Protein AF-V5QZ22-F1 (afdb_monomer_lite)

Structure (mmCIF, N/CA/C/O backbone):
data_AF-V5QZ22-F1
#
_entry.id   AF-V5QZ22-F1
#
loop_
_atom_site.group_PDB
_atom_site.id
_atom_site.type_symbol
_atom_site.label_atom_id
_atom_site.label_alt_id
_atom_site.label_comp_id
_atom_site.label_asym_id
_atom_site.label_entity_id
_atom_site.label_seq_id
_atom_site.pdbx_PDB_ins_code
_atom_site.Cartn_x
_atom_site.Cartn_y
_atom_site.Cartn_z
_atom_site.occupancy
_atom_site.B_iso_or_equiv
_atom_site.auth_seq_id
_atom_site.auth_comp_id
_atom_site.auth_asym_id
_atom_site.auth_atom_id
_atom_site.pdbx_PDB_model_num
ATOM 1 N N . VAL A 1 1 ? 3.285 32.873 17.840 1.00 35.78 1 VAL A N 1
ATOM 2 C CA . VAL A 1 1 ? 3.456 34.269 17.390 1.00 35.78 1 VAL A CA 1
ATOM 3 C C . VAL A 1 1 ? 4.941 34.546 17.438 1.00 35.78 1 VAL A C 1
ATOM 5 O O . VAL A 1 1 ? 5.495 34.565 18.525 1.00 35.78 1 VAL A O 1
ATOM 8 N N . LEU A 1 2 ? 5.604 34.574 16.289 1.00 24.58 2 LEU A N 1
ATOM 9 C CA . LEU A 1 2 ? 7.001 34.986 16.192 1.00 24.58 2 LEU A CA 1
ATOM 10 C C . LEU A 1 2 ? 7.082 35.880 14.961 1.00 24.58 2 LEU A C 1
ATOM 12 O O . LEU A 1 2 ? 6.814 35.440 13.844 1.00 24.58 2 LEU A O 1
ATOM 16 N N . GLU A 1 3 ? 7.282 37.158 15.252 1.00 26.47 3 GLU A N 1
ATOM 17 C CA . GLU A 1 3 ? 7.208 38.298 14.352 1.00 26.47 3 GLU A CA 1
ATOM 18 C C . GLU A 1 3 ? 8.482 38.435 13.511 1.00 26.47 3 GLU A C 1
ATOM 20 O O . GLU A 1 3 ? 9.593 38.168 13.966 1.00 26.47 3 GLU A O 1
ATOM 25 N N . PHE A 1 4 ? 8.281 38.878 12.272 1.00 28.00 4 PHE A N 1
ATOM 26 C CA . PHE A 1 4 ? 9.296 39.365 11.346 1.00 28.00 4 PHE A CA 1
ATOM 27 C C . PHE A 1 4 ? 9.539 40.860 11.577 1.00 28.00 4 PHE A C 1
ATOM 29 O O . PHE A 1 4 ? 8.585 41.621 11.463 1.00 28.00 4 PHE A O 1
ATOM 36 N N . VAL A 1 5 ? 10.798 41.277 11.754 1.00 28.03 5 VAL A N 1
ATOM 37 C CA . VAL A 1 5 ? 11.363 42.599 11.385 1.00 28.03 5 VAL A CA 1
ATOM 38 C C . VAL A 1 5 ? 12.880 42.340 11.230 1.00 28.03 5 VAL A C 1
ATOM 40 O O . VAL A 1 5 ? 13.450 41.668 12.080 1.00 28.03 5 VAL A O 1
ATOM 43 N N . THR A 1 6 ? 13.588 42.670 10.149 1.00 28.62 6 THR A N 1
ATOM 44 C CA . THR A 1 6 ? 13.888 44.008 9.615 1.00 28.62 6 THR A CA 1
ATOM 45 C C . THR A 1 6 ? 14.284 43.935 8.133 1.00 28.62 6 THR A C 1
ATOM 47 O O . THR A 1 6 ? 14.907 42.977 7.679 1.00 28.62 6 THR A O 1
ATOM 50 N N . GLY A 1 7 ? 13.923 44.972 7.376 1.00 27.31 7 GLY A N 1
ATOM 51 C CA . GLY A 1 7 ? 14.400 45.200 6.012 1.00 27.31 7 GLY A CA 1
ATOM 52 C C . GLY A 1 7 ? 15.643 46.091 5.951 1.00 27.31 7 GLY A C 1
ATOM 53 O O . GLY A 1 7 ? 15.955 46.779 6.917 1.00 27.31 7 GLY A O 1
ATOM 54 N N . HIS A 1 8 ? 16.293 46.119 4.784 1.00 27.48 8 HIS A N 1
ATOM 55 C CA . HIS A 1 8 ? 16.763 47.347 4.131 1.00 27.48 8 HIS A CA 1
ATOM 56 C C . HIS A 1 8 ? 17.211 47.079 2.688 1.00 27.48 8 HIS A C 1
ATOM 58 O O . HIS A 1 8 ? 17.835 46.064 2.383 1.00 27.48 8 HIS A O 1
ATOM 64 N N . GLU A 1 9 ? 16.845 48.014 1.812 1.00 31.62 9 GLU A N 1
ATOM 65 C CA . GLU A 1 9 ? 17.226 48.100 0.405 1.00 31.62 9 GLU A CA 1
ATOM 66 C C . GLU A 1 9 ? 18.688 48.540 0.240 1.00 31.62 9 GLU A C 1
ATOM 68 O O . GLU A 1 9 ? 19.205 49.347 1.010 1.00 31.62 9 GLU A O 1
ATOM 73 N N . GLY A 1 10 ? 19.328 48.068 -0.832 1.00 26.55 10 GLY A N 1
ATOM 74 C CA . GLY A 1 10 ? 20.619 48.559 -1.305 1.00 26.55 10 GLY A CA 1
ATOM 75 C C . GLY A 1 10 ? 20.916 48.046 -2.715 1.00 26.55 10 GLY A C 1
ATOM 76 O O . GLY A 1 10 ? 21.263 46.884 -2.905 1.00 26.55 10 GLY A O 1
ATOM 77 N N . ASN A 1 11 ? 20.753 48.913 -3.716 1.00 27.88 11 ASN A N 1
ATOM 78 C CA . ASN A 1 11 ? 21.096 48.673 -5.123 1.00 27.88 11 ASN A CA 1
ATOM 79 C C . ASN A 1 11 ? 22.611 48.453 -5.321 1.00 27.88 11 ASN A C 1
ATOM 81 O O . ASN A 1 11 ? 23.392 49.244 -4.802 1.00 27.88 11 ASN A O 1
ATOM 85 N N . SER A 1 12 ? 23.022 47.499 -6.176 1.00 25.98 12 SER A N 1
ATOM 86 C CA . SER A 1 12 ? 23.732 47.767 -7.453 1.00 25.98 12 SER A CA 1
ATOM 87 C C . SER A 1 12 ? 24.388 46.514 -8.087 1.00 25.98 12 SER A C 1
ATOM 89 O O . SER A 1 12 ? 25.127 45.782 -7.442 1.00 25.98 12 SER A O 1
ATOM 91 N N . ARG A 1 13 ? 24.182 46.393 -9.411 1.00 26.08 13 ARG A N 1
ATOM 92 C CA . ARG A 1 13 ? 25.007 45.752 -10.469 1.00 26.08 13 ARG A CA 1
ATOM 93 C C . ARG A 1 13 ? 25.135 44.217 -10.582 1.00 26.08 13 ARG A C 1
ATOM 95 O O . ARG A 1 13 ? 25.943 43.561 -9.942 1.00 26.08 13 ARG A O 1
ATOM 102 N N . LYS A 1 14 ? 24.402 43.728 -11.596 1.00 33.25 14 LYS A N 1
ATOM 103 C CA . LYS A 1 14 ? 24.706 42.672 -12.587 1.00 33.25 14 LYS A CA 1
ATOM 104 C C . LYS A 1 14 ? 26.060 41.956 -12.442 1.00 33.25 14 LYS A C 1
ATOM 106 O O . LYS A 1 14 ? 27.095 42.550 -12.719 1.00 33.25 14 LYS A O 1
ATOM 111 N N . ASN A 1 15 ? 25.994 40.635 -12.272 1.00 26.03 15 ASN A N 1
ATOM 112 C CA . ASN A 1 15 ? 26.742 39.702 -13.111 1.00 26.03 15 ASN A CA 1
ATOM 113 C C . ASN A 1 15 ? 25.895 38.455 -13.397 1.00 26.03 15 ASN A C 1
ATOM 115 O O . ASN A 1 15 ? 25.259 37.883 -12.517 1.00 26.03 15 ASN A O 1
ATOM 119 N N . SER A 1 16 ? 25.849 38.116 -14.682 1.00 36.59 16 SER A N 1
ATOM 120 C CA . SER A 1 16 ? 25.110 37.013 -15.283 1.00 36.59 16 SER A CA 1
ATOM 121 C C . SER A 1 16 ? 25.742 35.673 -14.909 1.00 36.59 16 SER A C 1
ATOM 123 O O . SER A 1 16 ? 26.838 35.369 -15.373 1.00 36.59 16 SER A O 1
ATOM 125 N N . SER A 1 17 ? 24.989 34.850 -14.184 1.00 29.56 17 SER A N 1
ATOM 126 C CA . SER A 1 17 ? 25.203 33.407 -14.075 1.00 29.56 17 SER A CA 1
ATOM 127 C C . SER A 1 17 ? 23.843 32.733 -14.234 1.00 29.56 17 SER A C 1
ATOM 129 O O . SER A 1 17 ? 23.128 32.518 -13.258 1.00 29.56 17 SER A O 1
ATOM 131 N N . ASN A 1 18 ? 23.450 32.443 -15.477 1.00 35.16 18 ASN A N 1
ATOM 132 C CA . ASN A 1 18 ? 22.315 31.567 -15.771 1.00 35.16 18 ASN A CA 1
ATOM 133 C C . ASN A 1 18 ? 22.672 30.134 -15.345 1.00 35.16 18 ASN A C 1
ATOM 135 O O . ASN A 1 18 ? 23.095 29.313 -16.151 1.00 35.16 18 ASN A O 1
ATOM 139 N N . GLY A 1 19 ? 22.520 29.857 -14.054 1.00 28.77 19 GLY A N 1
ATOM 140 C CA . GLY A 1 19 ? 22.475 28.524 -13.471 1.00 28.77 19 GLY A CA 1
ATOM 141 C C . GLY A 1 19 ? 21.127 28.364 -12.786 1.00 28.77 19 GLY A C 1
ATOM 142 O O . GLY A 1 19 ? 21.031 28.494 -11.569 1.00 28.77 19 GLY A O 1
ATOM 143 N N . GLY A 1 20 ? 20.070 28.169 -13.579 1.00 25.97 20 GLY A N 1
ATOM 144 C CA . GLY A 1 20 ? 18.742 27.870 -13.052 1.00 25.97 20 GLY A CA 1
ATOM 145 C C . GLY A 1 20 ? 18.795 26.567 -12.259 1.00 25.97 20 GLY A C 1
ATOM 146 O O . GLY A 1 20 ? 19.174 25.524 -12.787 1.00 25.97 20 GLY A O 1
ATOM 147 N N . ASN A 1 21 ? 18.456 26.638 -10.977 1.00 32.56 21 ASN A N 1
ATOM 148 C CA . ASN A 1 21 ? 18.389 25.480 -10.102 1.00 32.56 21 ASN A CA 1
ATOM 149 C C . ASN A 1 21 ? 17.297 24.515 -10.620 1.00 32.56 21 ASN A C 1
ATOM 151 O O . ASN A 1 21 ? 16.163 24.961 -10.798 1.00 32.56 21 ASN A O 1
ATOM 155 N N . PRO A 1 22 ? 17.551 23.205 -10.813 1.00 39.25 22 PRO A N 1
ATOM 156 C CA . PRO A 1 22 ? 16.548 22.260 -11.331 1.00 39.25 22 PRO A CA 1
ATOM 157 C C . PRO A 1 22 ? 15.343 22.035 -10.398 1.00 39.25 22 PRO A C 1
ATOM 159 O O . PRO A 1 22 ? 14.448 21.254 -10.716 1.00 39.25 22 PRO A O 1
ATOM 162 N N . TYR A 1 23 ? 15.343 22.678 -9.226 1.00 45.78 23 TYR A N 1
ATOM 163 C CA . TYR A 1 23 ? 14.316 22.583 -8.190 1.00 45.78 23 TYR A CA 1
ATOM 164 C C . TYR A 1 23 ? 13.267 23.694 -8.252 1.00 45.78 23 TYR A C 1
ATOM 166 O O . TYR A 1 23 ? 12.497 23.824 -7.301 1.00 45.78 23 TYR A O 1
ATOM 174 N N . ASP A 1 24 ? 13.223 24.491 -9.322 1.00 36.28 24 ASP A N 1
ATOM 175 C CA . ASP A 1 24 ? 12.199 25.524 -9.460 1.00 36.28 24 ASP A CA 1
ATOM 176 C C . ASP A 1 24 ? 10.843 24.863 -9.764 1.00 36.28 24 ASP A C 1
ATOM 178 O O . ASP A 1 24 ? 10.480 24.543 -10.899 1.00 36.28 24 ASP A O 1
ATOM 182 N N . ILE A 1 25 ? 10.127 24.537 -8.688 1.00 45.28 25 ILE A N 1
ATOM 183 C CA . ILE A 1 25 ? 8.741 24.092 -8.721 1.00 45.28 25 ILE A CA 1
ATOM 184 C C . ILE A 1 25 ? 7.953 25.266 -9.291 1.00 45.28 25 ILE A C 1
ATOM 186 O O . ILE A 1 25 ? 7.880 26.305 -8.648 1.00 45.28 25 ILE A O 1
ATOM 190 N N . ASP A 1 26 ? 7.373 25.102 -10.482 1.00 37.72 26 ASP A N 1
ATOM 191 C CA . ASP A 1 26 ? 6.576 26.136 -11.150 1.00 37.72 26 ASP A CA 1
ATOM 192 C C . ASP A 1 26 ? 5.534 26.734 -10.183 1.00 37.72 26 ASP A C 1
ATOM 194 O O . ASP A 1 26 ? 4.484 26.145 -9.903 1.00 37.72 26 ASP A O 1
ATOM 198 N N . HIS A 1 27 ? 5.856 27.913 -9.643 1.00 39.72 27 HIS A N 1
ATOM 199 C CA . HIS A 1 27 ? 5.079 28.629 -8.632 1.00 39.72 27 HIS A CA 1
ATOM 200 C C . HIS A 1 27 ? 3.751 29.180 -9.182 1.00 39.72 27 HIS A C 1
ATOM 202 O O . HIS A 1 27 ? 2.986 29.806 -8.450 1.00 39.72 27 HIS A O 1
ATOM 208 N N . LYS A 1 28 ? 3.429 28.930 -10.461 1.00 36.69 28 LYS A N 1
ATOM 209 C CA . LYS A 1 28 ? 2.189 29.386 -11.107 1.00 36.69 28 LYS A CA 1
ATOM 210 C C . LYS A 1 28 ? 0.936 28.587 -10.738 1.00 36.69 28 LYS A C 1
ATOM 212 O O . LYS A 1 28 ? -0.152 28.943 -11.185 1.00 36.69 28 LYS A O 1
ATOM 217 N N . LYS A 1 29 ? 1.039 27.536 -9.920 1.00 44.38 29 LYS A N 1
ATOM 218 C CA . LYS A 1 29 ? -0.125 26.849 -9.332 1.00 44.38 29 LYS A CA 1
ATOM 219 C C . LYS A 1 29 ? -0.062 26.936 -7.814 1.00 44.38 29 LYS A C 1
ATOM 221 O O . LYS A 1 29 ? 0.963 26.621 -7.224 1.00 44.38 29 LYS A O 1
ATOM 226 N N . THR A 1 30 ? -1.164 27.321 -7.176 1.00 36.44 30 THR A N 1
ATOM 227 C CA . THR A 1 30 ? -1.313 27.288 -5.717 1.00 36.44 30 THR A CA 1
ATOM 228 C C . THR A 1 30 ? -1.233 25.833 -5.244 1.00 36.44 30 THR A C 1
ATOM 230 O O . THR A 1 30 ? -2.208 25.087 -5.305 1.00 36.44 30 THR A O 1
ATOM 233 N N . ILE A 1 31 ? -0.041 25.386 -4.849 1.00 51.00 31 ILE A N 1
ATOM 234 C CA . ILE A 1 31 ? 0.197 24.042 -4.314 1.00 51.00 31 ILE A CA 1
ATOM 235 C C . ILE A 1 31 ? -0.221 24.036 -2.838 1.00 51.00 31 ILE A C 1
ATOM 237 O O . ILE A 1 31 ? 0.104 24.960 -2.095 1.00 51.00 31 ILE A O 1
ATOM 241 N N . SER A 1 32 ? -0.944 23.003 -2.396 1.00 55.53 32 SER A N 1
ATOM 242 C CA . SER A 1 32 ? -1.356 22.892 -0.992 1.00 55.53 32 SER A CA 1
ATOM 243 C C . SER A 1 32 ? -0.149 22.702 -0.061 1.00 55.53 32 SER A C 1
ATOM 245 O O . SER A 1 32 ? 0.839 22.052 -0.415 1.00 55.53 32 SER A O 1
ATOM 247 N N . SER A 1 33 ? -0.242 23.220 1.167 1.00 58.69 33 SER A N 1
ATOM 248 C CA . SER A 1 33 ? 0.792 23.063 2.205 1.00 58.69 33 SER A CA 1
ATOM 249 C C . SER A 1 33 ? 1.135 21.594 2.490 1.00 58.69 33 SER A C 1
ATOM 251 O O . SER A 1 33 ? 2.288 21.271 2.772 1.00 58.69 33 SER A O 1
ATOM 253 N N . ALA A 1 34 ? 0.162 20.689 2.342 1.00 56.38 34 ALA A N 1
ATOM 254 C CA . ALA A 1 34 ? 0.367 19.247 2.439 1.00 56.38 34 ALA A CA 1
ATOM 255 C C . ALA A 1 34 ? 1.361 18.737 1.380 1.00 56.38 34 ALA A C 1
ATOM 257 O O . ALA A 1 34 ? 2.340 18.081 1.727 1.00 56.38 34 ALA A O 1
ATOM 258 N N . ILE A 1 35 ? 1.184 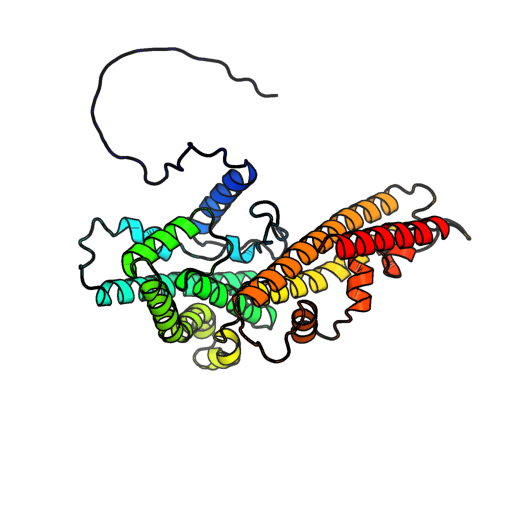19.100 0.105 1.00 58.38 35 ILE A N 1
ATOM 259 C CA . ILE A 1 35 ? 2.072 18.662 -0.985 1.00 58.38 35 ILE A CA 1
ATOM 260 C C . ILE A 1 35 ? 3.505 19.184 -0.778 1.00 58.38 35 ILE A C 1
ATOM 262 O O . ILE A 1 35 ? 4.461 18.447 -1.019 1.00 58.38 35 ILE A O 1
ATOM 266 N N . ILE A 1 36 ? 3.664 20.420 -0.288 1.00 57.31 36 ILE A N 1
ATOM 267 C CA . ILE A 1 36 ? 4.980 21.021 0.005 1.00 57.31 36 ILE A CA 1
ATOM 268 C C . ILE A 1 36 ? 5.682 20.267 1.145 1.00 57.31 36 ILE A C 1
ATOM 270 O O . ILE A 1 36 ? 6.838 19.862 1.001 1.00 57.31 36 ILE A O 1
ATOM 274 N N . ASN A 1 37 ? 4.972 19.996 2.244 1.00 61.25 37 ASN A N 1
ATOM 275 C CA . ASN A 1 37 ? 5.505 19.212 3.361 1.00 61.25 37 ASN A CA 1
ATOM 276 C C . ASN A 1 37 ? 5.867 17.780 2.934 1.00 61.25 37 ASN A C 1
ATOM 278 O O . ASN A 1 37 ? 6.884 17.241 3.369 1.00 61.25 37 ASN A O 1
ATOM 282 N N . HIS A 1 38 ? 5.084 17.165 2.046 1.00 63.47 38 HIS A N 1
ATOM 283 C CA . HIS A 1 38 ? 5.352 15.816 1.547 1.00 63.47 38 HIS A CA 1
ATOM 284 C C . HIS A 1 38 ? 6.552 15.746 0.602 1.00 63.47 38 HIS A C 1
ATOM 286 O O . HIS A 1 38 ? 7.379 14.845 0.751 1.00 63.47 38 HIS A O 1
ATOM 292 N N . ALA A 1 39 ? 6.712 16.709 -0.309 1.00 60.62 39 ALA A N 1
ATOM 293 C CA . ALA A 1 39 ? 7.919 16.813 -1.129 1.00 60.62 39 ALA A CA 1
ATOM 294 C C . ALA A 1 39 ? 9.171 16.978 -0.246 1.00 60.62 39 ALA A C 1
ATOM 296 O O . ALA A 1 39 ? 10.180 16.311 -0.460 1.00 60.62 39 ALA A O 1
ATOM 297 N N . PHE A 1 40 ? 9.085 17.773 0.825 1.00 58.81 40 PHE A N 1
ATOM 298 C CA . PHE A 1 40 ? 10.159 17.910 1.812 1.00 58.81 40 PHE A CA 1
ATOM 299 C C . PHE A 1 40 ? 10.464 16.599 2.573 1.00 58.81 40 PHE A C 1
ATOM 301 O O . PHE A 1 40 ? 11.624 16.256 2.827 1.00 58.81 40 PHE A O 1
ATOM 308 N N . LEU A 1 41 ? 9.438 15.815 2.907 1.00 60.44 41 LEU A N 1
ATOM 309 C CA . LEU A 1 41 ? 9.602 14.501 3.539 1.00 60.44 41 LEU A CA 1
ATOM 310 C C . LEU A 1 41 ? 10.217 13.465 2.588 1.00 60.44 41 LEU A C 1
ATOM 312 O O . LEU A 1 41 ? 11.056 12.671 3.016 1.00 60.44 41 LEU A O 1
ATOM 316 N N . GLN A 1 42 ? 9.861 13.494 1.302 1.00 61.84 42 GLN A N 1
ATOM 317 C CA . GLN A 1 42 ? 10.552 12.706 0.281 1.00 61.84 42 GLN A CA 1
ATOM 318 C C . GLN A 1 42 ? 12.021 13.146 0.158 1.00 61.84 42 GLN A C 1
ATOM 320 O O . GLN A 1 42 ? 12.894 12.284 0.155 1.00 61.84 42 GLN A O 1
ATOM 325 N N . ASN A 1 43 ? 12.325 14.453 0.179 1.00 59.69 43 ASN A N 1
ATOM 326 C CA . ASN A 1 43 ? 13.702 14.981 0.177 1.00 59.69 43 ASN A CA 1
ATOM 327 C C . ASN A 1 43 ? 14.570 14.409 1.292 1.00 59.69 43 ASN A C 1
ATOM 329 O O . ASN A 1 43 ? 15.692 13.973 1.038 1.00 59.69 43 ASN A O 1
ATOM 333 N N . THR A 1 44 ? 14.068 14.366 2.519 1.00 59.41 44 THR A N 1
ATOM 334 C CA . THR A 1 44 ? 14.859 13.883 3.659 1.00 59.41 44 THR A CA 1
ATOM 335 C C . THR A 1 44 ? 15.084 12.369 3.635 1.00 59.41 44 THR A C 1
ATOM 337 O O . THR A 1 44 ? 16.175 11.914 3.980 1.00 59.41 44 THR A O 1
ATOM 340 N N . VAL A 1 45 ? 14.105 11.579 3.178 1.00 57.38 45 VAL A N 1
ATOM 341 C CA . VAL A 1 45 ? 14.214 10.108 3.121 1.00 57.38 45 VAL A CA 1
ATOM 342 C C . VAL A 1 45 ? 14.975 9.630 1.875 1.00 57.38 45 VAL A C 1
ATOM 344 O O . VAL A 1 45 ? 15.824 8.739 1.973 1.00 57.38 45 VAL A O 1
ATOM 347 N N . MET A 1 46 ? 14.719 10.232 0.708 1.00 58.91 46 MET A N 1
ATOM 348 C CA . MET A 1 46 ? 15.302 9.808 -0.571 1.00 58.91 46 MET A CA 1
ATOM 349 C C . MET A 1 46 ? 16.733 10.284 -0.793 1.00 58.91 46 MET A C 1
ATOM 351 O O . MET A 1 46 ? 17.471 9.598 -1.498 1.00 58.91 46 MET A O 1
ATOM 355 N N . LYS A 1 47 ? 17.163 11.407 -0.191 1.00 57.91 47 LYS A N 1
ATOM 356 C CA . LYS A 1 47 ? 18.522 11.941 -0.412 1.00 57.91 47 LYS A CA 1
ATOM 357 C C . LYS A 1 47 ? 19.603 10.886 -0.152 1.00 57.91 47 LYS A C 1
ATOM 359 O O . LYS A 1 47 ? 20.608 10.861 -0.861 1.00 57.91 47 LYS A O 1
ATOM 364 N N . ASN A 1 48 ? 19.363 9.960 0.783 1.00 63.97 48 ASN A N 1
ATOM 365 C CA . ASN A 1 48 ? 20.333 8.919 1.105 1.00 63.97 48 ASN A CA 1
ATOM 366 C C . ASN A 1 48 ? 19.818 7.465 1.088 1.00 63.97 48 ASN A C 1
ATOM 368 O O . ASN A 1 48 ? 20.664 6.579 1.086 1.00 63.97 48 ASN A O 1
ATOM 372 N N . CYS A 1 49 ? 18.504 7.187 1.055 1.00 86.56 49 CYS A N 1
ATOM 373 C CA . CYS A 1 49 ? 17.968 5.825 1.254 1.00 86.56 49 CYS A CA 1
ATOM 374 C C . CYS A 1 49 ? 18.605 5.116 2.473 1.00 86.56 49 CYS A C 1
ATOM 376 O O . CYS A 1 49 ? 19.170 4.031 2.358 1.00 86.56 49 CYS A O 1
ATOM 378 N N . ASN A 1 50 ? 18.571 5.755 3.648 1.00 85.12 50 ASN A N 1
ATOM 379 C CA . ASN A 1 50 ? 19.347 5.294 4.809 1.00 85.12 50 ASN A CA 1
ATOM 380 C C . ASN A 1 50 ? 18.583 4.368 5.761 1.00 85.12 50 ASN A C 1
ATOM 382 O O . ASN A 1 50 ? 19.175 3.463 6.348 1.00 85.12 50 ASN A O 1
ATOM 386 N N . TYR A 1 51 ? 17.291 4.621 5.975 1.00 90.25 51 TYR A N 1
ATOM 387 C CA . TYR A 1 51 ? 16.470 3.886 6.936 1.00 90.25 51 TYR A CA 1
ATOM 388 C C . TYR A 1 51 ? 14.987 3.946 6.552 1.00 90.25 51 TYR A C 1
ATOM 390 O O . TYR A 1 51 ? 14.570 4.793 5.758 1.00 90.25 51 TYR A O 1
ATOM 398 N N . LYS A 1 52 ? 14.190 3.046 7.134 1.00 93.94 52 LYS A N 1
ATOM 399 C CA . LYS A 1 52 ? 12.722 3.045 7.051 1.00 93.94 52 LYS A CA 1
ATOM 400 C C . LYS A 1 52 ? 12.143 3.480 8.388 1.00 93.94 52 LYS A C 1
ATOM 402 O O . LYS A 1 52 ? 12.710 3.149 9.431 1.00 93.94 52 LYS A O 1
ATOM 407 N N . ARG A 1 53 ? 11.028 4.211 8.354 1.00 94.19 53 ARG A N 1
ATOM 408 C CA . ARG A 1 53 ? 10.252 4.478 9.570 1.00 94.19 53 ARG A CA 1
ATOM 409 C C . ARG A 1 53 ? 9.659 3.173 10.082 1.00 94.19 53 ARG A C 1
ATOM 411 O O . ARG A 1 53 ? 9.566 2.196 9.333 1.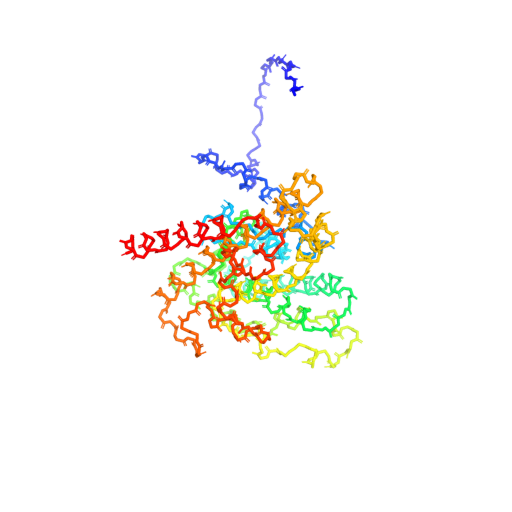00 94.19 53 ARG A O 1
ATOM 418 N N . LYS A 1 54 ? 9.283 3.133 11.360 1.00 96.38 54 LYS A N 1
ATOM 419 C CA . LYS A 1 54 ? 8.616 1.946 11.907 1.00 96.38 54 LYS A CA 1
ATOM 420 C C . LYS A 1 54 ? 7.283 1.742 11.184 1.00 96.38 54 LYS A C 1
ATOM 422 O O . LYS A 1 54 ? 6.644 2.700 10.751 1.00 96.38 54 LYS A O 1
ATOM 427 N N . ARG A 1 55 ? 6.850 0.483 11.060 1.00 96.38 55 ARG A N 1
ATOM 428 C CA . ARG A 1 55 ? 5.543 0.166 10.464 1.00 96.38 55 ARG A CA 1
ATOM 429 C C . ARG A 1 55 ? 4.451 0.955 11.184 1.00 96.38 55 ARG A C 1
ATOM 431 O O . ARG A 1 55 ? 4.417 0.936 12.414 1.00 96.38 55 ARG A O 1
ATOM 438 N N . ARG A 1 56 ? 3.585 1.614 10.409 1.00 95.75 56 ARG A N 1
ATOM 439 C CA . ARG A 1 56 ? 2.447 2.413 10.897 1.00 95.75 56 ARG A CA 1
ATOM 440 C C . ARG A 1 56 ? 2.829 3.591 11.803 1.00 95.75 56 ARG A C 1
ATOM 442 O O . ARG A 1 56 ? 1.975 4.145 12.483 1.00 95.75 56 ARG A O 1
ATOM 449 N N . GLU A 1 57 ? 4.097 4.011 11.801 1.00 94.31 57 GLU A N 1
ATOM 450 C CA . GLU A 1 57 ? 4.510 5.277 12.427 1.00 94.31 57 GLU A CA 1
ATOM 451 C C . GLU A 1 57 ? 3.804 6.468 11.767 1.00 94.31 57 GLU A C 1
ATOM 453 O O . GLU A 1 57 ? 3.447 7.442 12.427 1.00 94.31 57 GLU A O 1
ATOM 458 N N . ARG A 1 58 ? 3.565 6.358 10.456 1.00 94.12 58 ARG A N 1
ATOM 459 C CA . ARG A 1 58 ? 2.655 7.214 9.705 1.00 94.12 58 ARG A CA 1
ATOM 460 C C . ARG A 1 58 ? 1.574 6.356 9.075 1.00 94.12 58 ARG A C 1
ATOM 462 O O . ARG A 1 58 ? 1.869 5.324 8.476 1.00 94.12 58 ARG A O 1
ATOM 469 N N . ASP A 1 59 ? 0.340 6.802 9.252 1.00 96.62 59 ASP A N 1
ATOM 470 C CA . ASP A 1 59 ? -0.838 6.181 8.660 1.00 96.62 59 ASP A CA 1
ATOM 471 C C . ASP A 1 59 ? -0.881 6.452 7.144 1.00 96.62 59 ASP A C 1
ATOM 473 O O . ASP A 1 59 ? -0.132 7.283 6.619 1.00 96.62 59 ASP A O 1
ATOM 477 N N . TRP A 1 60 ? -1.773 5.759 6.441 1.00 98.00 60 TRP A N 1
ATOM 478 C CA . TRP A 1 60 ? -1.997 5.963 5.012 1.00 98.00 60 TRP A CA 1
ATOM 479 C C . TRP A 1 60 ? -2.486 7.388 4.730 1.00 98.00 60 TRP A C 1
ATOM 481 O O . TRP A 1 60 ? -3.412 7.888 5.376 1.00 98.00 60 TRP A O 1
ATOM 491 N N . ASP A 1 61 ? -1.885 8.033 3.732 1.00 96.12 61 ASP A N 1
ATOM 492 C CA . ASP A 1 61 ? -2.172 9.424 3.389 1.00 96.12 61 ASP A CA 1
ATOM 493 C C . ASP A 1 61 ? -3.175 9.525 2.239 1.00 96.12 61 ASP A C 1
ATOM 495 O O . ASP A 1 61 ? -2.835 9.271 1.085 1.00 96.12 61 ASP A O 1
ATOM 499 N N . CYS A 1 62 ? -4.393 9.952 2.562 1.00 95.69 62 CYS A N 1
ATOM 500 C CA . CYS A 1 62 ? -5.460 10.240 1.598 1.00 95.69 62 CYS A CA 1
ATOM 501 C C . CYS A 1 62 ? -5.649 11.751 1.356 1.00 95.69 62 CYS A C 1
ATOM 503 O O . CYS A 1 62 ? -6.627 12.176 0.741 1.00 95.69 62 CYS A O 1
ATOM 505 N N . ASN A 1 63 ? -4.787 12.600 1.924 1.00 91.12 63 ASN A N 1
ATOM 506 C CA . ASN A 1 63 ? -4.932 14.052 1.864 1.00 91.12 63 ASN A CA 1
ATOM 507 C C . ASN A 1 63 ? -4.130 14.668 0.729 1.00 91.12 63 ASN A C 1
ATOM 509 O O . ASN A 1 63 ? -4.613 15.615 0.106 1.00 91.12 63 ASN A O 1
ATOM 513 N N . THR A 1 64 ? -2.941 14.134 0.449 1.00 88.56 64 THR A N 1
ATOM 514 C CA . THR A 1 64 ? -2.082 14.658 -0.620 1.00 88.56 64 THR A CA 1
ATOM 515 C C . THR A 1 64 ? -2.694 14.437 -2.001 1.00 88.56 64 THR A C 1
ATOM 517 O O . THR A 1 64 ? -2.625 15.325 -2.853 1.00 88.56 64 THR A O 1
ATOM 520 N N . LYS A 1 65 ? -3.359 13.294 -2.211 1.00 90.56 65 LYS A N 1
ATOM 521 C CA . LYS A 1 65 ? -4.213 13.029 -3.376 1.00 90.56 65 LYS A CA 1
ATOM 522 C C . LYS A 1 65 ? -5.545 12.494 -2.889 1.00 90.56 65 LYS A C 1
ATOM 524 O O . LYS A 1 65 ? -5.586 11.507 -2.176 1.00 90.56 65 LYS A O 1
ATOM 529 N N . LYS A 1 66 ? -6.635 13.167 -3.252 1.00 91.69 66 LYS A N 1
ATOM 530 C CA . LYS A 1 66 ? -7.968 12.834 -2.732 1.00 91.69 66 LYS A CA 1
ATOM 531 C C . LYS A 1 66 ? -8.570 11.576 -3.360 1.00 91.69 66 LYS A C 1
ATOM 533 O O . LYS A 1 66 ? -9.474 10.997 -2.777 1.00 91.69 66 LYS A O 1
ATOM 538 N N . ASP A 1 67 ? -8.070 11.151 -4.520 1.00 93.88 67 ASP A N 1
ATOM 539 C CA . ASP A 1 67 ? -8.559 9.975 -5.246 1.00 93.88 67 ASP A CA 1
ATOM 540 C C . ASP A 1 67 ? -7.812 8.674 -4.903 1.00 93.88 67 ASP A C 1
ATOM 542 O O . ASP A 1 67 ? -8.105 7.634 -5.489 1.00 93.88 67 ASP A O 1
ATOM 546 N N . VAL A 1 68 ? -6.822 8.709 -4.002 1.00 96.94 68 VAL A N 1
ATOM 547 C CA . VAL A 1 68 ? -6.053 7.524 -3.596 1.00 96.94 68 VAL A CA 1
ATOM 548 C C . VAL A 1 68 ? -5.391 7.730 -2.231 1.00 96.94 68 VAL A C 1
ATOM 550 O O . VAL A 1 68 ? -4.936 8.825 -1.926 1.00 96.94 68 VAL A O 1
ATOM 553 N N . CYS A 1 69 ? -5.270 6.674 -1.425 1.00 98.00 69 CYS A N 1
ATOM 554 C CA . CYS A 1 69 ? -4.457 6.702 -0.208 1.00 98.00 69 CYS A CA 1
ATOM 555 C C . CYS A 1 69 ? -3.084 6.077 -0.463 1.00 98.00 69 CYS A C 1
ATOM 557 O O . CYS A 1 69 ? -3.000 4.981 -1.018 1.00 98.00 69 CYS A O 1
ATOM 559 N N . ILE A 1 70 ? -2.013 6.755 -0.051 1.00 97.69 70 ILE A N 1
ATOM 560 C CA . ILE A 1 70 ? -0.630 6.345 -0.326 1.00 97.69 70 ILE A CA 1
ATOM 561 C C . ILE A 1 70 ? 0.000 5.766 0.953 1.00 97.69 70 ILE A C 1
ATOM 563 O O . ILE A 1 70 ? -0.035 6.434 1.994 1.00 97.69 70 ILE A O 1
ATOM 567 N N . PRO A 1 71 ? 0.595 4.556 0.909 1.00 97.81 71 PRO A N 1
ATOM 568 C CA . PRO A 1 71 ? 1.275 3.986 2.065 1.00 97.81 71 PRO A CA 1
ATOM 569 C C . PRO A 1 71 ? 2.616 4.677 2.309 1.00 97.81 71 PRO A C 1
ATOM 571 O O . PRO A 1 71 ? 3.346 5.003 1.369 1.00 97.81 71 PRO A O 1
ATOM 574 N N . ASP A 1 72 ? 3.014 4.809 3.576 1.00 95.56 72 ASP A N 1
ATOM 575 C CA . ASP A 1 72 ? 4.306 5.412 3.922 1.00 95.56 72 ASP A CA 1
ATOM 576 C C . ASP A 1 72 ? 5.490 4.641 3.311 1.00 95.56 72 ASP A C 1
ATOM 578 O O . ASP A 1 72 ? 6.466 5.239 2.862 1.00 95.56 72 ASP A O 1
ATOM 582 N N . ARG A 1 73 ? 5.371 3.312 3.164 1.00 97.12 73 ARG A N 1
ATOM 583 C CA . ARG A 1 73 ? 6.364 2.491 2.451 1.00 97.12 73 ARG A CA 1
ATOM 584 C C . ARG A 1 73 ? 6.607 2.995 1.023 1.00 97.12 73 ARG A C 1
ATOM 586 O O . ARG A 1 73 ? 7.768 3.077 0.622 1.00 97.12 73 ARG A O 1
ATOM 593 N N . ARG A 1 74 ? 5.553 3.363 0.276 1.00 96.81 74 ARG A N 1
ATOM 594 C CA . ARG A 1 74 ? 5.669 3.908 -1.089 1.00 96.81 74 ARG A CA 1
ATOM 595 C C . ARG A 1 74 ? 6.369 5.261 -1.084 1.00 96.81 74 ARG A C 1
ATOM 597 O O . ARG A 1 74 ? 7.244 5.470 -1.922 1.00 96.81 74 ARG A O 1
ATOM 604 N N . TYR A 1 75 ? 6.048 6.137 -0.131 1.00 92.19 75 TYR A N 1
ATOM 605 C CA . TYR A 1 75 ? 6.756 7.412 0.028 1.00 92.19 75 TYR A CA 1
ATOM 606 C C . TYR A 1 75 ? 8.245 7.225 0.331 1.00 92.19 75 TYR A C 1
ATOM 608 O O . TYR A 1 75 ? 9.072 8.045 -0.063 1.00 92.19 75 TYR A O 1
ATOM 616 N N . GLN A 1 76 ? 8.595 6.154 1.045 1.00 93.56 76 GLN A N 1
ATOM 617 C CA . GLN A 1 76 ? 9.973 5.828 1.401 1.00 93.56 76 GLN A CA 1
ATOM 618 C C . GLN A 1 76 ? 10.682 4.924 0.384 1.00 93.56 76 GLN A C 1
ATOM 620 O O . GLN A 1 76 ? 11.802 4.495 0.675 1.00 93.56 76 GLN A O 1
ATOM 625 N N . LEU A 1 77 ? 10.062 4.580 -0.752 1.00 95.94 77 LEU A N 1
ATOM 626 C CA . LEU A 1 77 ? 10.659 3.693 -1.754 1.00 95.94 77 LEU A CA 1
ATOM 627 C C . LEU A 1 77 ? 12.002 4.268 -2.224 1.00 95.94 77 LEU A C 1
ATOM 629 O O . LEU A 1 77 ? 12.078 5.428 -2.633 1.00 95.94 77 LEU A O 1
ATOM 633 N N . CYS A 1 78 ? 13.075 3.475 -2.152 1.00 95.62 78 CYS A N 1
ATOM 634 C CA . CYS A 1 78 ? 14.381 3.963 -2.577 1.00 95.62 78 CYS A CA 1
ATOM 635 C C . CYS A 1 78 ? 14.417 4.171 -4.095 1.00 95.62 78 CYS A C 1
ATOM 637 O O . CYS A 1 78 ? 14.317 3.216 -4.854 1.00 95.62 78 CYS A O 1
ATOM 639 N N . MET A 1 79 ? 14.572 5.420 -4.534 1.00 93.44 79 MET A N 1
ATOM 640 C CA . MET A 1 79 ? 14.663 5.796 -5.953 1.00 93.44 79 MET A CA 1
ATOM 641 C C . MET A 1 79 ? 15.806 6.794 -6.191 1.00 93.44 79 MET A C 1
ATOM 643 O O . MET A 1 79 ? 15.695 7.704 -7.018 1.00 93.44 79 MET A O 1
ATOM 647 N N . LYS A 1 80 ? 16.879 6.705 -5.399 1.00 91.19 80 LYS A N 1
ATOM 648 C CA . LYS A 1 80 ? 17.982 7.673 -5.416 1.00 91.19 80 LYS A CA 1
ATOM 649 C C . LYS A 1 80 ? 18.691 7.665 -6.767 1.00 91.19 80 LYS A C 1
ATOM 651 O O . LYS A 1 80 ? 18.879 8.719 -7.374 1.00 91.19 80 LYS A O 1
ATOM 656 N N . GLU A 1 81 ? 19.066 6.485 -7.246 1.00 91.69 81 GLU A N 1
ATOM 657 C CA . GLU A 1 81 ? 19.770 6.328 -8.514 1.00 91.69 81 GLU A CA 1
ATOM 658 C C . GLU A 1 81 ? 18.866 6.665 -9.706 1.00 91.69 81 GLU A C 1
ATOM 660 O O . GLU A 1 81 ? 19.325 7.314 -10.646 1.00 91.69 81 GLU A O 1
ATOM 665 N N . LEU A 1 82 ? 17.578 6.305 -9.650 1.00 92.19 82 LEU A N 1
ATOM 666 C CA . LEU A 1 82 ? 16.581 6.689 -10.660 1.00 92.19 82 LEU A CA 1
ATOM 667 C C . LEU A 1 82 ? 16.350 8.206 -10.731 1.00 92.19 82 LEU A C 1
ATOM 669 O O . LEU A 1 82 ? 16.151 8.757 -11.816 1.00 92.19 82 LEU A O 1
ATOM 673 N N . THR A 1 83 ? 16.381 8.891 -9.588 1.00 89.38 83 THR A N 1
ATOM 674 C CA . THR A 1 83 ? 16.220 10.352 -9.516 1.00 89.38 83 THR A CA 1
ATOM 675 C C . THR A 1 83 ? 17.437 11.057 -10.112 1.00 89.38 83 THR A C 1
ATOM 677 O O . THR A 1 83 ? 17.292 11.975 -10.918 1.00 89.38 83 THR A O 1
ATOM 680 N N . ASN A 1 84 ? 18.641 10.563 -9.805 1.00 85.81 84 ASN A N 1
ATOM 681 C CA . ASN A 1 84 ? 19.913 11.119 -10.275 1.00 85.81 84 ASN A CA 1
ATOM 682 C C . ASN A 1 84 ? 20.259 10.770 -11.735 1.00 85.81 84 ASN A C 1
ATOM 684 O O . ASN A 1 84 ? 21.365 11.069 -12.193 1.00 85.81 84 ASN A O 1
ATOM 688 N N . LEU A 1 85 ? 19.339 10.165 -12.495 1.00 81.38 85 LEU A N 1
ATOM 689 C CA . LEU A 1 85 ? 19.532 9.964 -13.934 1.00 81.38 85 LEU A CA 1
ATOM 690 C C . LEU A 1 85 ? 19.672 11.303 -14.686 1.00 81.38 85 LEU A C 1
ATOM 692 O O . LEU A 1 85 ? 20.435 11.341 -15.648 1.00 81.38 85 LEU A O 1
ATOM 696 N N . VAL A 1 86 ? 19.024 12.386 -14.215 1.00 63.72 86 VAL A N 1
ATOM 697 C CA . VAL A 1 86 ? 19.118 13.745 -14.802 1.00 63.72 86 VAL A CA 1
ATOM 698 C C . VAL A 1 86 ? 20.558 14.260 -14.802 1.00 63.72 86 VAL A C 1
ATOM 700 O O . VAL A 1 86 ? 21.040 14.737 -15.817 1.00 63.72 86 VAL A O 1
ATOM 703 N N . ASN A 1 87 ? 21.282 14.120 -13.689 1.00 54.28 87 ASN A N 1
ATOM 704 C CA . ASN A 1 87 ? 22.608 14.733 -13.517 1.00 54.28 87 ASN A CA 1
ATOM 705 C C . ASN A 1 87 ? 23.705 14.098 -14.392 1.00 54.28 87 ASN A C 1
ATOM 707 O O . ASN A 1 87 ? 24.841 14.556 -14.378 1.00 54.28 87 ASN A O 1
ATOM 711 N N . ASN A 1 88 ? 23.385 13.034 -15.136 1.00 51.97 88 ASN A N 1
ATOM 712 C CA . ASN A 1 88 ? 24.307 12.373 -16.059 1.00 51.97 88 ASN A CA 1
ATOM 713 C C . ASN A 1 88 ? 24.036 12.735 -17.529 1.00 51.97 88 ASN A C 1
ATOM 715 O O . ASN A 1 88 ? 24.583 12.081 -18.412 1.00 51.97 88 ASN A O 1
ATOM 719 N N . THR A 1 89 ? 23.187 13.728 -17.821 1.00 46.97 89 THR A N 1
ATOM 720 C CA . THR A 1 89 ? 22.962 14.194 -19.201 1.00 46.97 89 THR A CA 1
ATOM 721 C C . THR A 1 89 ? 24.064 15.123 -19.717 1.00 46.97 89 THR A C 1
ATOM 723 O O . THR A 1 89 ? 24.186 15.255 -20.929 1.00 46.97 89 THR A O 1
ATOM 726 N N . ASP A 1 90 ? 24.884 15.710 -18.834 1.00 49.00 90 ASP A N 1
ATOM 727 C CA . ASP A 1 90 ? 26.064 16.515 -19.217 1.00 49.00 90 ASP A CA 1
ATOM 728 C C . ASP A 1 90 ? 27.274 15.654 -19.604 1.00 49.00 90 ASP A C 1
ATOM 730 O O . ASP A 1 90 ? 28.150 16.079 -20.356 1.00 49.00 90 ASP A O 1
ATOM 734 N N . THR A 1 91 ? 27.321 14.404 -19.143 1.00 48.88 91 THR A N 1
ATOM 735 C CA . THR A 1 91 ? 28.144 13.392 -19.802 1.00 48.88 91 THR A CA 1
ATOM 736 C C . THR A 1 91 ? 27.359 12.914 -21.006 1.00 48.88 91 THR A C 1
ATOM 738 O O . THR A 1 91 ? 26.220 12.515 -20.814 1.00 48.88 91 THR A O 1
ATOM 741 N N . ASN A 1 92 ? 27.935 12.944 -22.208 1.00 49.31 92 ASN A N 1
ATOM 742 C CA . ASN A 1 92 ? 27.387 12.381 -23.449 1.00 49.31 92 ASN A CA 1
ATOM 743 C C . ASN A 1 92 ? 26.808 10.965 -23.243 1.00 49.31 92 ASN A C 1
ATOM 745 O O . ASN A 1 92 ? 27.450 9.963 -23.561 1.00 49.31 92 ASN A O 1
ATOM 749 N N . LEU A 1 93 ? 25.604 10.854 -22.680 1.00 54.62 93 LEU A N 1
ATOM 750 C CA . LEU A 1 93 ? 24.908 9.602 -22.478 1.00 54.62 93 LEU A CA 1
ATOM 751 C C . LEU A 1 93 ? 24.508 9.198 -23.887 1.00 54.62 93 LEU A C 1
ATOM 753 O O . LEU A 1 93 ? 23.577 9.778 -24.441 1.00 54.62 93 LEU A O 1
ATOM 757 N N . HIS A 1 94 ? 25.315 8.314 -24.484 1.00 56.75 94 HIS A N 1
ATOM 758 C CA . HIS A 1 94 ? 25.255 7.941 -25.893 1.00 56.75 94 HIS A CA 1
ATOM 759 C C . HIS A 1 94 ? 23.813 7.926 -26.411 1.00 56.75 94 HIS A C 1
ATOM 761 O O . HIS A 1 94 ? 22.920 7.365 -25.770 1.00 56.75 94 HIS A O 1
ATOM 767 N N . SER A 1 95 ? 23.594 8.513 -27.590 1.00 63.12 95 SER A N 1
ATOM 768 C CA . SER A 1 95 ? 22.293 8.537 -28.273 1.00 63.12 95 SER A CA 1
ATOM 769 C C . SER A 1 95 ? 21.695 7.139 -28.496 1.00 63.12 95 SER A C 1
ATOM 771 O O . SER A 1 95 ? 20.502 7.020 -28.769 1.00 63.12 95 SER A O 1
ATOM 773 N N . ASP A 1 96 ? 22.492 6.078 -28.328 1.00 79.81 96 ASP A N 1
ATOM 774 C CA . ASP A 1 96 ? 22.047 4.691 -28.352 1.00 79.81 96 ASP A CA 1
ATOM 775 C C . ASP A 1 96 ? 21.089 4.359 -27.191 1.00 79.81 96 ASP A C 1
ATOM 777 O O . ASP A 1 96 ? 21.448 4.242 -26.012 1.00 79.81 96 ASP A O 1
ATOM 781 N N . ILE A 1 97 ? 19.834 4.121 -27.566 1.00 81.44 97 ILE A N 1
ATOM 782 C CA . ILE A 1 97 ? 18.748 3.717 -26.676 1.00 81.44 97 ILE A CA 1
ATOM 783 C C . ILE A 1 97 ? 19.037 2.408 -25.921 1.00 81.44 97 ILE A C 1
ATOM 785 O O . ILE A 1 97 ? 18.572 2.233 -24.790 1.00 81.44 97 ILE A O 1
ATOM 789 N N . THR A 1 98 ? 19.822 1.500 -26.504 1.00 85.38 98 THR A N 1
ATOM 790 C CA . THR A 1 98 ? 20.207 0.216 -25.902 1.00 85.38 98 THR A CA 1
ATOM 791 C C . THR A 1 98 ? 21.094 0.448 -24.688 1.00 85.38 98 THR A C 1
ATOM 793 O O . THR A 1 98 ? 20.824 -0.079 -23.603 1.00 85.38 98 THR A O 1
ATOM 796 N N . PHE A 1 99 ? 22.102 1.310 -24.837 1.00 85.44 99 PHE A N 1
ATOM 797 C CA . PHE A 1 99 ? 22.985 1.696 -23.743 1.00 85.44 99 PHE A CA 1
ATOM 798 C C . PHE A 1 99 ? 22.214 2.403 -22.623 1.00 85.44 99 PHE A C 1
ATOM 800 O O . PHE A 1 99 ? 22.366 2.053 -21.451 1.00 85.44 99 PHE A O 1
ATOM 807 N N . ARG A 1 100 ? 21.315 3.335 -22.965 1.00 86.06 100 ARG A N 1
ATOM 808 C CA . ARG A 1 100 ? 20.491 4.055 -21.975 1.00 86.06 100 ARG A CA 1
ATOM 809 C C . ARG A 1 100 ? 19.599 3.111 -21.166 1.00 86.06 100 ARG A C 1
ATOM 811 O O . ARG A 1 100 ? 19.517 3.239 -19.944 1.00 86.06 100 ARG A O 1
ATOM 818 N N . LYS A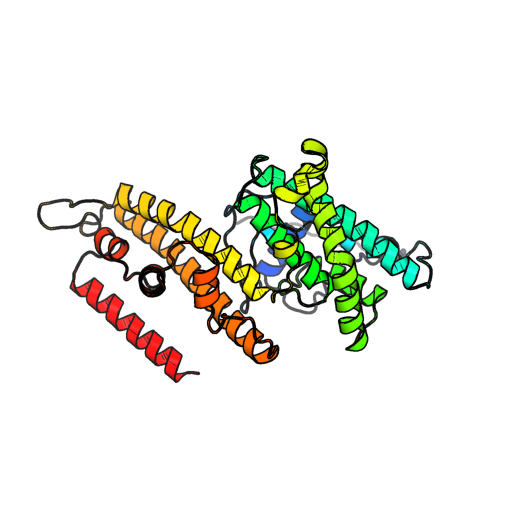 1 101 ? 18.989 2.110 -21.812 1.00 90.25 101 LYS A N 1
ATOM 819 C CA . LYS A 1 101 ? 18.204 1.059 -21.138 1.00 90.25 101 LYS A CA 1
ATOM 820 C C . LYS A 1 101 ? 19.070 0.154 -20.253 1.00 90.25 101 LYS A C 1
ATOM 822 O O . LYS A 1 101 ? 18.631 -0.232 -19.168 1.00 90.25 101 LYS A O 1
ATOM 827 N N . LEU A 1 102 ? 20.298 -0.169 -20.668 1.00 90.75 102 LEU A N 1
ATOM 828 C CA . LEU A 1 102 ? 21.247 -0.928 -19.845 1.00 90.75 102 LEU A CA 1
ATOM 829 C C . LEU A 1 102 ? 21.699 -0.125 -18.615 1.00 90.75 102 LEU A C 1
ATOM 831 O O . LEU A 1 102 ? 21.777 -0.671 -17.512 1.00 90.75 102 LEU A O 1
ATOM 835 N N . TYR A 1 103 ? 21.958 1.171 -18.789 1.00 90.81 103 TYR A N 1
ATOM 836 C CA . TYR A 1 103 ? 22.309 2.080 -17.702 1.00 90.81 103 TYR A CA 1
ATOM 837 C C . TYR A 1 103 ? 21.167 2.203 -16.689 1.00 90.81 103 TYR A C 1
ATOM 839 O O . TYR A 1 103 ? 21.381 1.973 -15.497 1.00 90.81 103 TYR A O 1
ATOM 847 N N . LEU A 1 104 ? 19.937 2.434 -17.166 1.00 94.00 104 LEU A N 1
ATOM 848 C CA . LEU A 1 104 ? 18.727 2.422 -16.340 1.00 94.00 104 LEU A CA 1
ATOM 849 C C . LEU A 1 104 ? 18.610 1.131 -15.527 1.00 94.00 104 LEU A C 1
ATOM 851 O O . LEU A 1 104 ? 18.372 1.177 -14.324 1.00 94.00 104 LEU A O 1
ATOM 855 N N . LYS A 1 105 ? 18.823 -0.026 -16.164 1.00 96.19 105 LYS A N 1
ATOM 856 C CA . LYS A 1 105 ? 18.765 -1.328 -15.493 1.00 96.19 105 LYS A CA 1
ATOM 857 C C . LYS A 1 105 ? 19.746 -1.420 -14.327 1.00 96.19 105 LYS A C 1
ATOM 859 O O . LYS A 1 105 ? 19.372 -1.894 -13.259 1.00 96.19 105 LYS A O 1
ATOM 864 N N . ARG A 1 106 ? 20.994 -0.973 -14.517 1.00 95.50 106 ARG A N 1
ATOM 865 C CA . ARG A 1 106 ? 22.006 -0.964 -13.448 1.00 95.50 106 ARG A CA 1
ATOM 866 C C . ARG A 1 106 ? 21.558 -0.086 -12.283 1.00 95.50 106 ARG A C 1
ATOM 868 O O . ARG A 1 106 ? 21.624 -0.529 -11.143 1.00 95.50 106 ARG A O 1
ATOM 875 N N . LYS A 1 107 ? 21.058 1.115 -12.571 1.00 95.25 107 LYS A N 1
ATOM 876 C CA . LYS A 1 107 ? 20.578 2.072 -11.563 1.00 95.25 107 LYS A CA 1
ATOM 877 C C . LYS A 1 107 ? 19.377 1.538 -10.781 1.00 95.25 107 LYS A C 1
ATOM 879 O O . LYS A 1 107 ? 19.400 1.547 -9.556 1.00 95.25 107 LYS A O 1
ATOM 884 N N . LEU A 1 108 ? 18.410 0.942 -11.477 1.00 97.44 108 LEU A N 1
ATOM 885 C CA . LEU A 1 108 ? 17.262 0.285 -10.854 1.00 97.44 108 LEU A CA 1
ATOM 886 C C . LEU A 1 108 ? 17.671 -0.907 -9.972 1.00 97.44 108 LEU A C 1
ATOM 888 O O . LEU A 1 108 ? 17.104 -1.094 -8.902 1.00 97.44 108 LEU A O 1
ATOM 892 N N . ILE A 1 109 ? 18.665 -1.703 -10.385 1.00 98.31 109 ILE A N 1
ATOM 893 C CA . ILE A 1 109 ? 19.204 -2.805 -9.568 1.00 98.31 109 ILE A CA 1
ATOM 894 C C . ILE A 1 109 ? 19.808 -2.283 -8.257 1.00 98.31 109 ILE A C 1
ATOM 896 O O . ILE A 1 109 ? 19.599 -2.910 -7.219 1.00 98.31 109 ILE A O 1
ATOM 900 N N . TYR A 1 110 ? 20.535 -1.161 -8.287 1.00 96.50 110 TYR A N 1
ATOM 901 C CA . TYR A 1 110 ? 21.100 -0.555 -7.077 1.00 96.50 110 TYR A CA 1
ATOM 902 C C . TYR A 1 110 ? 20.009 -0.096 -6.108 1.00 96.50 110 TYR A C 1
ATOM 904 O O . TYR A 1 110 ? 20.021 -0.512 -4.950 1.00 96.50 110 TYR A O 1
ATOM 912 N N . ASP A 1 111 ? 19.046 0.692 -6.591 1.00 96.88 111 ASP A N 1
ATOM 913 C CA . ASP A 1 111 ? 17.920 1.169 -5.779 1.00 96.88 111 ASP A CA 1
ATOM 914 C C . ASP A 1 111 ? 17.120 -0.004 -5.184 1.00 96.88 111 ASP A C 1
ATOM 916 O O . ASP A 1 111 ? 16.832 -0.028 -3.987 1.00 96.88 111 ASP A O 1
ATOM 920 N N . ALA A 1 112 ? 16.847 -1.037 -5.985 1.00 98.31 112 ALA A N 1
ATOM 921 C CA . ALA A 1 112 ? 16.146 -2.235 -5.540 1.00 98.31 112 ALA A CA 1
ATOM 922 C C . ALA A 1 112 ? 16.931 -3.034 -4.484 1.00 98.31 112 ALA A C 1
ATOM 924 O O . ALA A 1 112 ? 16.345 -3.514 -3.513 1.00 98.31 112 ALA A O 1
ATOM 925 N N . ALA A 1 113 ? 18.250 -3.175 -4.636 1.00 97.81 113 ALA A N 1
ATOM 926 C CA . ALA A 1 113 ? 19.083 -3.864 -3.652 1.00 97.81 113 ALA A CA 1
ATOM 927 C C . ALA A 1 113 ? 19.113 -3.131 -2.305 1.00 97.81 113 ALA A C 1
ATOM 929 O O . ALA A 1 113 ? 19.019 -3.771 -1.256 1.00 97.81 113 ALA A O 1
ATOM 930 N N . VAL A 1 114 ? 19.194 -1.797 -2.333 1.00 97.31 114 VAL A N 1
ATOM 931 C CA . VAL A 1 114 ? 19.111 -0.966 -1.126 1.00 97.31 114 VAL A CA 1
ATOM 932 C C . VAL A 1 114 ? 17.727 -1.087 -0.492 1.00 97.31 114 VAL A C 1
ATOM 934 O O . VAL A 1 114 ? 17.633 -1.356 0.702 1.00 97.31 114 VAL A O 1
ATOM 937 N N . GLU A 1 115 ? 16.655 -0.970 -1.278 1.00 98.12 115 GLU A N 1
ATOM 938 C CA . GLU A 1 115 ? 15.280 -1.132 -0.794 1.00 98.12 115 GLU A CA 1
ATOM 939 C C . GLU A 1 115 ? 15.091 -2.468 -0.064 1.00 98.12 115 GLU A C 1
ATOM 941 O O . GLU A 1 115 ? 14.594 -2.497 1.060 1.00 98.12 115 GLU A O 1
ATOM 946 N N . GLY A 1 116 ? 15.542 -3.572 -0.665 1.00 97.81 116 GLY A N 1
ATOM 947 C CA . GLY A 1 116 ? 15.437 -4.898 -0.062 1.00 97.81 116 GLY A CA 1
ATOM 948 C C . GLY A 1 116 ? 16.220 -5.051 1.247 1.00 97.81 116 GLY A C 1
ATOM 949 O O . GLY A 1 116 ? 15.719 -5.657 2.196 1.00 97.81 116 GLY A O 1
ATOM 950 N N . ASP A 1 117 ? 17.415 -4.460 1.342 1.00 97.69 117 ASP A N 1
ATOM 951 C CA . ASP A 1 117 ? 18.200 -4.426 2.583 1.00 97.69 117 ASP A CA 1
ATOM 952 C C . ASP A 1 117 ? 17.495 -3.636 3.694 1.00 97.69 117 ASP A C 1
ATOM 954 O O . ASP A 1 117 ? 17.412 -4.082 4.842 1.00 97.69 117 ASP A O 1
ATOM 958 N N . LEU A 1 118 ? 16.948 -2.471 3.346 1.00 97.81 118 LEU A N 1
ATOM 959 C CA . LEU A 1 118 ? 16.232 -1.607 4.277 1.00 97.81 118 LEU A CA 1
ATOM 960 C C . LEU A 1 118 ? 14.931 -2.242 4.777 1.00 97.81 118 LEU A C 1
ATOM 962 O O . LEU A 1 118 ? 14.626 -2.135 5.964 1.00 97.81 118 LEU A O 1
ATOM 966 N N . LEU A 1 119 ? 14.188 -2.932 3.910 1.00 98.38 119 LEU A N 1
ATOM 967 C CA . LEU A 1 119 ? 12.992 -3.685 4.298 1.00 98.38 119 LEU A CA 1
ATOM 968 C C . LEU A 1 119 ? 13.342 -4.871 5.203 1.00 98.38 119 LEU A C 1
ATOM 970 O O . LEU A 1 119 ? 12.636 -5.149 6.172 1.00 98.38 119 LEU A O 1
ATOM 974 N N . LEU A 1 120 ? 14.475 -5.536 4.958 1.00 97.75 120 LEU A N 1
ATOM 975 C CA . LEU A 1 120 ? 14.957 -6.587 5.849 1.00 97.75 120 LEU A CA 1
ATOM 976 C C . LEU A 1 120 ? 15.318 -6.029 7.236 1.00 97.75 120 LEU A C 1
ATOM 978 O O . LEU A 1 120 ? 14.979 -6.638 8.251 1.00 97.75 120 LEU A O 1
ATOM 982 N N . LYS A 1 121 ? 15.973 -4.862 7.293 1.00 97.62 121 LYS A N 1
ATOM 983 C CA . LYS A 1 121 ? 16.277 -4.145 8.544 1.00 97.62 121 LYS A CA 1
ATOM 984 C C . LYS A 1 121 ? 15.014 -3.709 9.284 1.00 97.62 121 LYS A C 1
ATOM 986 O O . LYS A 1 121 ? 14.929 -3.925 10.491 1.00 97.62 121 LYS A O 1
ATOM 991 N N . LEU A 1 122 ? 14.034 -3.154 8.565 1.00 97.62 122 LEU A N 1
ATOM 992 C CA . LEU A 1 122 ? 12.716 -2.794 9.101 1.00 97.62 122 LEU A CA 1
ATOM 993 C C . LEU A 1 122 ? 12.042 -3.998 9.762 1.00 97.62 122 LEU A C 1
ATOM 995 O O . LEU A 1 122 ? 11.443 -3.867 10.824 1.00 97.62 122 LEU A O 1
ATOM 999 N N . ASN A 1 123 ? 12.195 -5.177 9.160 1.00 97.62 123 ASN A N 1
ATOM 1000 C CA . ASN A 1 123 ? 11.661 -6.431 9.674 1.00 97.62 123 ASN A CA 1
ATOM 1001 C C . ASN A 1 123 ? 12.587 -7.132 10.687 1.00 97.62 123 ASN A C 1
ATOM 1003 O O . ASN A 1 123 ? 12.508 -8.348 10.869 1.00 97.62 123 ASN A O 1
ATOM 1007 N N . ASN A 1 124 ? 13.512 -6.395 11.310 1.00 97.50 124 ASN A N 1
ATOM 1008 C CA . ASN A 1 124 ? 14.448 -6.897 12.320 1.00 97.50 124 ASN A CA 1
ATOM 1009 C C . ASN A 1 124 ? 15.248 -8.124 11.849 1.00 97.50 124 ASN A C 1
ATOM 1011 O O . ASN A 1 124 ? 15.508 -9.043 12.625 1.00 97.50 124 ASN A O 1
ATOM 1015 N N . TYR A 1 125 ? 15.610 -8.160 10.565 1.00 96.62 125 TYR A N 1
ATOM 1016 C CA . TYR A 1 125 ? 16.295 -9.275 9.910 1.00 96.62 125 TYR A CA 1
ATOM 1017 C C . TYR A 1 125 ? 15.547 -10.619 9.946 1.00 96.62 125 TYR A C 1
ATOM 1019 O O . TYR A 1 125 ? 16.159 -11.665 9.720 1.00 96.62 125 TYR A O 1
ATOM 1027 N N . ARG A 1 126 ? 14.233 -10.612 10.201 1.00 96.31 126 ARG A N 1
ATOM 1028 C CA . ARG A 1 126 ? 13.395 -11.816 10.181 1.00 96.31 126 ARG A CA 1
ATOM 1029 C C . ARG A 1 126 ? 12.968 -12.150 8.754 1.00 96.31 126 ARG A C 1
ATOM 1031 O O . ARG A 1 126 ? 12.477 -11.289 8.024 1.00 96.31 126 ARG A O 1
ATOM 1038 N N . TYR A 1 127 ? 13.102 -13.419 8.380 1.00 95.25 127 TYR A N 1
ATOM 1039 C CA . TYR A 1 127 ? 12.681 -13.953 7.082 1.00 95.25 127 TYR A CA 1
ATOM 1040 C C . TYR A 1 127 ? 11.277 -14.566 7.195 1.00 95.25 127 TYR A C 1
ATOM 1042 O O . TYR A 1 127 ? 11.134 -15.774 7.359 1.00 95.25 127 TYR A O 1
ATOM 1050 N N . ASN A 1 128 ? 10.236 -13.732 7.182 1.00 95.12 128 ASN A N 1
ATOM 1051 C CA . ASN A 1 128 ? 8.848 -14.162 7.396 1.00 95.12 128 ASN A CA 1
ATOM 1052 C C . ASN A 1 128 ? 7.885 -13.607 6.325 1.00 95.12 128 ASN A C 1
ATOM 1054 O O . ASN A 1 128 ? 8.303 -12.923 5.385 1.00 95.12 128 ASN A O 1
ATOM 1058 N N . LYS A 1 129 ? 6.582 -13.904 6.480 1.00 94.94 129 LYS A N 1
ATOM 1059 C CA . LYS A 1 129 ? 5.505 -13.465 5.569 1.00 94.94 129 LYS A CA 1
ATOM 1060 C C . LYS A 1 129 ? 5.532 -11.943 5.367 1.00 94.94 129 LYS A C 1
ATOM 1062 O O . LYS A 1 129 ? 5.418 -11.505 4.229 1.00 94.94 129 LYS A O 1
ATOM 1067 N N . ASP A 1 130 ? 5.764 -11.159 6.420 1.00 96.25 130 ASP A N 1
ATOM 1068 C CA . ASP A 1 130 ? 5.749 -9.691 6.346 1.00 96.25 130 ASP A CA 1
ATOM 1069 C C . ASP A 1 130 ? 6.899 -9.134 5.505 1.00 96.25 130 ASP A C 1
ATOM 1071 O O . ASP A 1 130 ? 6.662 -8.317 4.618 1.00 96.25 130 ASP A O 1
ATOM 1075 N N . PHE A 1 131 ? 8.125 -9.642 5.687 1.00 97.44 131 PHE A N 1
ATOM 1076 C CA . PHE A 1 131 ? 9.248 -9.271 4.820 1.00 97.44 131 PHE A CA 1
ATOM 1077 C C . PHE A 1 131 ? 8.952 -9.594 3.350 1.00 97.44 131 PHE A C 1
ATOM 1079 O O . PHE A 1 131 ? 9.135 -8.753 2.472 1.00 97.44 131 PHE A O 1
ATOM 1086 N N . CYS A 1 132 ? 8.450 -10.796 3.060 1.00 96.75 132 CYS A N 1
ATOM 1087 C CA . CYS A 1 132 ? 8.150 -11.177 1.682 1.00 96.75 132 CYS A CA 1
ATOM 1088 C C . CYS A 1 132 ? 7.018 -10.355 1.056 1.00 96.75 132 CYS A C 1
ATOM 1090 O O . CYS A 1 132 ? 7.031 -10.126 -0.156 1.00 96.75 132 CYS A O 1
ATOM 1092 N N . LYS A 1 133 ? 6.049 -9.908 1.860 1.00 97.06 133 LYS A N 1
ATOM 1093 C CA . LYS A 1 133 ? 4.977 -9.015 1.413 1.00 97.06 133 LYS A CA 1
ATOM 1094 C C . LYS A 1 133 ? 5.530 -7.629 1.096 1.00 97.06 133 LYS A C 1
ATOM 1096 O O . LYS A 1 133 ? 5.286 -7.158 -0.007 1.00 97.06 133 LYS A O 1
ATOM 1101 N N . ASP A 1 134 ? 6.378 -7.056 1.948 1.00 98.19 134 ASP A N 1
ATOM 1102 C CA . ASP A 1 134 ? 7.034 -5.775 1.651 1.00 98.19 134 ASP A CA 1
ATOM 1103 C C . ASP A 1 134 ? 7.876 -5.824 0.371 1.00 98.19 134 ASP A C 1
ATOM 1105 O O . ASP A 1 134 ? 7.810 -4.910 -0.450 1.00 98.19 134 ASP A O 1
ATOM 1109 N N . ILE A 1 135 ? 8.641 -6.908 0.166 1.00 97.94 135 ILE A N 1
ATOM 1110 C CA . ILE A 1 135 ? 9.398 -7.117 -1.076 1.00 97.94 135 ILE A CA 1
ATOM 1111 C C . ILE A 1 135 ? 8.449 -7.127 -2.277 1.00 97.94 135 ILE A C 1
ATOM 1113 O O . ILE A 1 135 ? 8.739 -6.483 -3.283 1.00 97.94 135 ILE A O 1
ATOM 1117 N N . ARG A 1 136 ? 7.308 -7.824 -2.185 1.00 97.69 136 ARG A N 1
ATOM 1118 C CA . ARG A 1 136 ? 6.294 -7.850 -3.251 1.00 97.69 136 ARG A CA 1
ATOM 1119 C C . ARG A 1 136 ? 5.705 -6.461 -3.509 1.00 97.69 136 ARG A C 1
ATOM 1121 O O . ARG A 1 136 ? 5.558 -6.089 -4.670 1.00 97.69 136 ARG A O 1
ATOM 1128 N N . TRP A 1 137 ? 5.378 -5.704 -2.465 1.00 98.38 137 TRP A N 1
ATOM 1129 C CA . TRP A 1 137 ? 4.774 -4.376 -2.593 1.00 98.38 137 TRP A CA 1
ATOM 1130 C C . TRP A 1 137 ? 5.742 -3.371 -3.217 1.00 98.38 137 TRP A C 1
ATOM 1132 O O . TRP A 1 137 ? 5.407 -2.767 -4.236 1.00 98.38 137 TRP A O 1
ATOM 1142 N N . SER A 1 138 ? 6.972 -3.277 -2.704 1.00 98.38 138 SER A N 1
ATOM 1143 C CA . SER A 1 138 ? 7.995 -2.389 -3.270 1.00 98.38 138 SER A CA 1
ATOM 1144 C C . SER A 1 138 ? 8.438 -2.818 -4.675 1.00 98.38 138 SER A C 1
ATOM 1146 O O . SER A 1 138 ? 8.627 -1.955 -5.527 1.00 98.38 138 SER A O 1
ATOM 1148 N N . LEU A 1 139 ? 8.538 -4.123 -4.975 1.00 98.56 139 LEU A N 1
ATOM 1149 C CA . LEU A 1 139 ? 8.816 -4.593 -6.342 1.00 98.56 139 LEU A CA 1
ATOM 1150 C C . LEU A 1 139 ? 7.712 -4.176 -7.317 1.00 98.56 139 LEU A C 1
ATOM 1152 O O . LEU A 1 139 ? 8.004 -3.730 -8.426 1.00 98.56 139 LEU A O 1
ATOM 1156 N N . GLY A 1 140 ? 6.453 -4.349 -6.912 1.00 98.00 140 GLY A N 1
ATOM 1157 C CA . GLY A 1 140 ? 5.310 -3.943 -7.714 1.00 98.00 140 GLY A CA 1
ATOM 1158 C C . GLY A 1 140 ? 5.320 -2.442 -7.986 1.00 98.00 140 GLY A C 1
ATOM 1159 O O . GLY A 1 140 ? 5.123 -2.036 -9.126 1.00 98.00 140 GLY A O 1
ATOM 1160 N N . ASP A 1 141 ? 5.620 -1.629 -6.971 1.00 98.62 141 ASP A N 1
ATOM 1161 C CA . ASP A 1 141 ? 5.683 -0.172 -7.121 1.00 98.62 141 ASP A CA 1
ATOM 1162 C C . ASP A 1 141 ? 6.831 0.272 -8.030 1.00 98.62 141 ASP A C 1
ATOM 1164 O O . ASP A 1 141 ? 6.617 1.126 -8.887 1.00 98.62 141 ASP A O 1
ATOM 1168 N N . PHE A 1 142 ? 8.017 -0.348 -7.937 1.00 98.56 142 PHE A N 1
ATOM 1169 C CA . PHE A 1 142 ? 9.061 -0.147 -8.949 1.00 98.56 142 PHE A CA 1
ATOM 1170 C C . PHE A 1 142 ? 8.539 -0.460 -10.351 1.00 98.56 142 PHE A C 1
ATOM 1172 O O . PHE A 1 142 ? 8.810 0.286 -11.288 1.00 98.56 142 PHE A O 1
ATOM 1179 N N . GLY A 1 143 ? 7.768 -1.537 -10.496 1.00 98.06 143 GLY A N 1
ATOM 1180 C CA . GLY A 1 143 ? 7.141 -1.894 -11.759 1.00 98.06 143 GLY A CA 1
ATOM 1181 C C . GLY A 1 143 ? 6.213 -0.816 -12.291 1.00 98.06 143 GLY A C 1
ATOM 1182 O O . GLY A 1 143 ? 6.352 -0.424 -13.445 1.00 98.06 143 GLY A O 1
ATOM 1183 N N . ASP A 1 144 ? 5.305 -0.304 -11.465 1.00 98.31 144 ASP A N 1
ATOM 1184 C CA . ASP A 1 144 ? 4.374 0.752 -11.872 1.00 98.31 144 ASP A CA 1
ATOM 1185 C C . ASP A 1 144 ? 5.078 2.080 -12.170 1.00 98.31 144 ASP A C 1
ATOM 1187 O O . ASP A 1 144 ? 4.715 2.761 -13.129 1.00 98.31 144 ASP A O 1
ATOM 1191 N N . ILE A 1 145 ? 6.150 2.415 -11.447 1.00 98.12 145 ILE A N 1
ATOM 1192 C CA . ILE A 1 145 ? 7.012 3.557 -11.785 1.00 98.12 145 ILE A CA 1
ATOM 1193 C C . ILE A 1 145 ? 7.627 3.352 -13.173 1.00 98.12 145 ILE A C 1
ATOM 1195 O O . ILE A 1 145 ? 7.524 4.216 -14.045 1.00 98.12 145 ILE A O 1
ATOM 1199 N N . ILE A 1 146 ? 8.226 2.184 -13.425 1.00 98.06 146 ILE A N 1
ATOM 1200 C CA . ILE A 1 146 ? 8.840 1.874 -14.719 1.00 98.06 146 ILE A CA 1
ATOM 1201 C C . ILE A 1 146 ? 7.804 1.832 -15.839 1.00 98.06 146 ILE A C 1
ATOM 1203 O O . ILE A 1 146 ? 8.110 2.310 -16.924 1.00 98.06 146 ILE A O 1
ATOM 1207 N N . MET A 1 147 ? 6.595 1.321 -15.609 1.00 96.56 147 MET A N 1
ATOM 1208 C CA . MET A 1 147 ? 5.525 1.228 -16.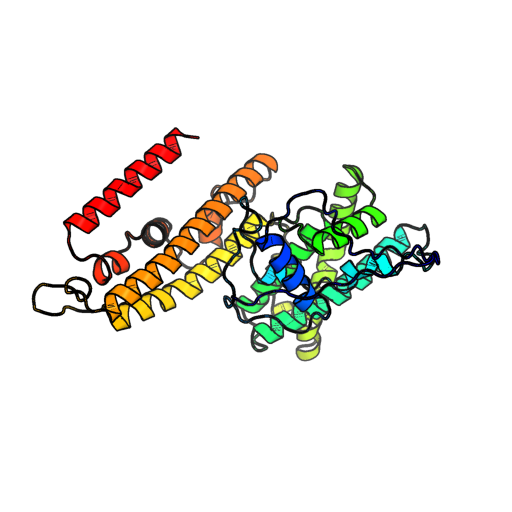611 1.00 96.56 147 MET A CA 1
ATOM 1209 C C . MET A 1 147 ? 4.761 2.544 -16.821 1.00 96.56 147 MET A C 1
ATOM 1211 O O . MET A 1 147 ? 4.112 2.704 -17.856 1.00 96.56 147 MET A O 1
ATOM 1215 N N . GLY A 1 148 ? 4.874 3.498 -15.894 1.00 96.19 148 GLY A N 1
ATOM 1216 C CA . GLY A 1 148 ? 4.161 4.778 -15.944 1.00 96.19 148 GLY A CA 1
ATOM 1217 C C . GLY A 1 148 ? 2.713 4.671 -15.467 1.00 96.19 148 GLY A C 1
ATOM 1218 O O . GLY A 1 148 ? 1.847 5.383 -15.968 1.00 96.19 148 GLY A O 1
ATOM 1219 N N . THR A 1 149 ? 2.453 3.749 -14.543 1.00 95.62 149 THR A N 1
ATOM 1220 C CA . THR A 1 149 ? 1.137 3.431 -13.966 1.00 95.62 149 THR A CA 1
ATOM 1221 C C . THR A 1 149 ? 1.082 3.672 -12.452 1.00 95.62 149 THR A C 1
ATOM 1223 O O . THR A 1 149 ? 0.083 3.354 -11.815 1.00 95.62 149 THR A O 1
ATOM 1226 N N . ASP A 1 150 ? 2.135 4.260 -11.873 1.00 97.81 150 ASP A N 1
ATOM 1227 C CA . ASP A 1 150 ? 2.196 4.607 -10.450 1.00 97.81 150 ASP A CA 1
ATOM 1228 C C . ASP A 1 150 ? 1.230 5.748 -10.081 1.00 97.81 150 ASP A C 1
ATOM 1230 O O . ASP A 1 150 ? 1.141 6.776 -10.757 1.00 97.81 150 ASP A O 1
ATOM 1234 N N . MET A 1 151 ? 0.514 5.569 -8.973 1.00 97.25 151 MET A N 1
ATOM 1235 C CA . MET A 1 151 ? -0.547 6.452 -8.501 1.00 97.25 151 MET A CA 1
ATOM 1236 C C . MET A 1 151 ? -0.049 7.570 -7.577 1.00 97.25 151 MET A C 1
ATOM 1238 O O . MET A 1 151 ? -0.807 8.515 -7.348 1.00 97.25 151 MET A O 1
ATOM 1242 N N . GLU A 1 152 ? 1.190 7.531 -7.067 1.00 94.50 152 GLU A N 1
ATOM 1243 C CA . GLU A 1 152 ? 1.737 8.613 -6.233 1.00 94.50 152 GLU A CA 1
ATOM 1244 C C . GLU A 1 152 ? 2.000 9.849 -7.109 1.00 94.50 152 GLU A C 1
ATOM 1246 O O . GLU A 1 152 ? 1.262 10.835 -7.043 1.00 94.50 152 GLU A O 1
ATOM 1251 N N . GLY A 1 153 ? 3.000 9.789 -7.996 1.00 86.88 153 GLY A N 1
ATOM 1252 C CA . GLY A 1 153 ? 3.285 10.853 -8.969 1.00 86.88 153 GLY A CA 1
ATOM 1253 C C . GLY A 1 153 ? 3.540 12.244 -8.360 1.00 86.88 153 GLY A C 1
ATOM 1254 O O . GLY A 1 153 ? 3.168 13.255 -8.961 1.00 86.88 153 GLY A O 1
ATOM 1255 N N . ILE A 1 154 ? 4.142 12.318 -7.169 1.00 83.62 154 ILE A N 1
ATOM 1256 C CA . ILE A 1 154 ? 4.457 13.564 -6.440 1.00 83.62 154 ILE A CA 1
ATOM 1257 C C . ILE A 1 154 ? 5.976 13.711 -6.281 1.00 83.62 154 ILE A C 1
ATOM 1259 O O . ILE A 1 154 ? 6.697 12.716 -6.273 1.00 83.62 154 ILE A O 1
ATOM 1263 N N . GLY A 1 155 ? 6.461 14.955 -6.180 1.00 86.06 155 GLY A N 1
ATOM 1264 C CA . GLY A 1 155 ? 7.862 15.255 -5.865 1.00 86.06 155 GLY A CA 1
ATOM 1265 C C . GLY A 1 155 ? 8.842 14.566 -6.816 1.00 86.06 155 GLY A C 1
ATOM 1266 O O . GLY A 1 155 ? 8.722 14.698 -8.038 1.00 86.06 155 GLY A O 1
ATOM 1267 N N . TYR A 1 156 ? 9.787 13.799 -6.269 1.00 87.81 156 TYR A N 1
ATOM 1268 C CA . TYR A 1 156 ? 10.796 13.098 -7.071 1.00 87.81 156 TYR A CA 1
ATOM 1269 C C . TYR A 1 156 ? 10.235 12.016 -7.982 1.00 87.81 156 TYR A C 1
ATOM 1271 O O . TYR A 1 156 ? 10.843 11.742 -9.012 1.00 87.81 156 TYR A O 1
ATOM 1279 N N . SER A 1 157 ? 9.061 11.453 -7.696 1.00 91.25 157 SER A N 1
ATOM 1280 C CA . SER A 1 157 ? 8.434 10.512 -8.631 1.00 91.25 157 SER A CA 1
ATOM 1281 C C . SER A 1 157 ? 8.129 11.171 -9.978 1.00 91.25 157 SER A C 1
ATOM 1283 O O . SER A 1 157 ? 8.221 10.514 -11.011 1.00 91.25 157 SER A O 1
ATOM 1285 N N . LYS A 1 158 ? 7.866 12.489 -10.008 1.00 91.31 158 LYS A N 1
ATOM 1286 C CA . LYS A 1 158 ? 7.748 13.241 -11.271 1.00 91.31 158 LYS A CA 1
ATOM 1287 C C . LYS A 1 158 ? 9.092 13.380 -11.988 1.00 91.31 158 LYS A C 1
ATOM 1289 O O . LYS A 1 158 ? 9.137 13.286 -13.210 1.00 91.31 158 LYS A O 1
ATOM 1294 N N . VAL A 1 159 ? 10.179 13.577 -11.240 1.00 89.88 159 VAL A N 1
ATOM 1295 C CA . VAL A 1 159 ? 11.543 13.627 -11.796 1.00 89.88 159 VAL A CA 1
ATOM 1296 C C . VAL A 1 159 ? 11.904 12.279 -12.418 1.00 89.88 159 VAL A C 1
ATOM 1298 O O . VAL A 1 159 ? 12.347 12.227 -13.563 1.00 89.88 159 VAL A O 1
ATOM 1301 N N . VAL A 1 160 ? 11.635 11.181 -11.709 1.00 93.12 160 VAL A N 1
ATOM 1302 C CA . VAL A 1 160 ? 11.839 9.818 -12.216 1.00 93.12 160 VAL A CA 1
ATOM 1303 C C . VAL A 1 160 ? 10.996 9.564 -13.469 1.00 93.12 160 VAL A C 1
ATOM 1305 O O . VAL A 1 160 ? 11.524 9.064 -14.460 1.00 93.12 160 VAL A O 1
ATOM 1308 N N . GLU A 1 161 ? 9.721 9.958 -13.485 1.00 95.12 161 GLU A N 1
ATOM 1309 C CA . GLU A 1 161 ? 8.875 9.835 -14.680 1.00 95.12 161 GLU A CA 1
ATOM 1310 C C . GLU A 1 161 ? 9.444 10.619 -15.874 1.00 95.12 161 GLU A C 1
ATOM 1312 O O . GLU A 1 161 ? 9.496 10.094 -16.986 1.00 95.12 161 GLU A O 1
ATOM 1317 N N . ASN A 1 162 ? 9.942 11.840 -15.661 1.00 91.81 162 ASN A N 1
ATOM 1318 C CA . ASN A 1 162 ? 10.592 12.624 -16.714 1.00 91.81 162 ASN A CA 1
ATOM 1319 C C . ASN A 1 162 ? 11.870 11.944 -17.234 1.00 91.81 162 ASN A C 1
ATOM 1321 O O . ASN A 1 162 ? 12.083 11.882 -18.449 1.00 91.81 162 ASN A O 1
ATOM 1325 N N . ASN A 1 163 ? 12.676 11.356 -16.346 1.00 90.81 163 ASN A N 1
ATOM 1326 C CA . ASN A 1 163 ? 13.853 10.573 -16.734 1.00 90.81 163 ASN A CA 1
ATOM 1327 C C . ASN A 1 163 ? 13.462 9.392 -17.622 1.00 90.81 163 ASN A C 1
ATOM 1329 O O . ASN A 1 163 ? 14.054 9.184 -18.683 1.00 90.81 163 ASN A O 1
ATOM 1333 N N . LEU A 1 164 ? 12.424 8.651 -17.235 1.00 94.12 164 LEU A N 1
ATOM 1334 C CA . LEU A 1 164 ? 11.923 7.519 -18.010 1.00 94.12 164 LEU A CA 1
ATOM 1335 C C . LEU A 1 164 ? 11.375 7.967 -19.370 1.00 94.12 164 LEU A C 1
ATOM 1337 O O . LEU A 1 164 ? 11.697 7.343 -20.381 1.00 94.12 164 LEU A O 1
ATOM 1341 N N . ARG A 1 165 ? 10.643 9.085 -19.444 1.00 92.25 165 ARG A N 1
ATOM 1342 C CA . ARG A 1 165 ? 10.205 9.674 -20.724 1.00 92.25 165 ARG A CA 1
ATOM 1343 C C . ARG A 1 165 ? 11.376 10.046 -21.623 1.00 92.25 165 ARG A C 1
ATOM 1345 O O . ARG A 1 165 ? 11.311 9.806 -22.823 1.00 92.25 165 ARG A O 1
ATOM 1352 N N . SER A 1 166 ? 12.466 10.568 -21.065 1.00 88.88 166 SER A N 1
ATOM 1353 C CA . SER A 1 166 ? 13.651 10.885 -21.867 1.00 88.88 166 SER A CA 1
ATOM 1354 C C . SER A 1 166 ? 14.296 9.633 -22.476 1.00 88.88 166 SER A C 1
ATOM 1356 O O . SER A 1 166 ? 14.898 9.726 -23.544 1.00 88.88 166 SER A O 1
ATOM 1358 N N . ILE A 1 167 ? 14.200 8.475 -21.807 1.00 89.62 167 ILE A N 1
ATOM 1359 C CA . ILE A 1 167 ? 14.810 7.202 -22.231 1.00 89.62 167 ILE A CA 1
ATOM 1360 C C . ILE A 1 167 ? 13.916 6.454 -23.221 1.00 89.62 167 ILE A C 1
ATOM 1362 O O . ILE A 1 167 ? 14.407 5.935 -24.222 1.00 89.62 167 ILE A O 1
ATOM 1366 N N . PHE A 1 168 ? 12.617 6.365 -22.934 1.00 91.06 168 PHE A N 1
ATOM 1367 C CA . PHE A 1 168 ? 11.668 5.551 -23.699 1.00 91.06 168 PHE A CA 1
ATOM 1368 C C . PHE A 1 168 ? 10.850 6.347 -24.723 1.00 91.06 168 PHE A C 1
ATOM 1370 O O . PHE A 1 168 ? 10.169 5.739 -25.549 1.00 91.06 168 PHE A O 1
ATOM 1377 N N . GLY A 1 169 ? 10.911 7.679 -24.678 1.00 89.06 169 GLY A N 1
ATOM 1378 C CA . GLY A 1 169 ? 10.051 8.570 -25.449 1.00 89.06 169 GLY A CA 1
ATOM 1379 C C . GLY A 1 169 ? 8.688 8.802 -24.789 1.00 89.06 169 GLY A C 1
ATOM 1380 O O . GLY A 1 169 ? 8.433 8.405 -23.648 1.00 89.06 169 GLY A O 1
ATOM 1381 N N . THR A 1 170 ? 7.793 9.457 -25.527 1.00 89.12 170 THR A N 1
ATOM 1382 C CA . THR A 1 170 ? 6.417 9.767 -25.112 1.00 89.12 170 THR A CA 1
ATOM 1383 C C . THR A 1 170 ? 5.398 9.121 -26.061 1.00 89.12 170 THR A C 1
ATOM 1385 O O . THR A 1 170 ? 5.722 8.735 -27.182 1.00 89.12 170 THR A O 1
ATOM 1388 N N . GLY A 1 171 ? 4.150 8.963 -25.607 1.00 84.00 171 GLY A N 1
ATOM 1389 C CA . GLY A 1 171 ? 3.059 8.378 -26.400 1.00 84.00 171 GLY A CA 1
ATOM 1390 C C . GLY A 1 171 ? 2.825 6.876 -26.173 1.00 84.00 171 GLY A C 1
ATOM 1391 O O . GLY A 1 171 ? 3.470 6.241 -25.337 1.00 84.00 171 GLY A O 1
ATOM 1392 N N . LYS A 1 172 ? 1.865 6.299 -26.914 1.00 82.38 172 LYS A N 1
ATOM 1393 C CA . LYS A 1 172 ? 1.372 4.920 -26.700 1.00 82.38 172 LYS A CA 1
ATOM 1394 C C . LYS A 1 172 ? 2.463 3.856 -26.875 1.00 82.38 172 LYS A C 1
ATOM 1396 O O . LYS A 1 172 ? 2.584 2.961 -26.041 1.00 82.38 172 LYS A O 1
ATOM 1401 N N . ASN A 1 173 ? 3.303 3.995 -27.901 1.00 88.81 173 ASN A N 1
ATOM 1402 C CA . ASN A 1 173 ? 4.398 3.053 -28.159 1.00 88.81 173 ASN A CA 1
ATOM 1403 C C . ASN A 1 173 ? 5.422 3.052 -27.013 1.00 88.81 173 ASN A C 1
ATOM 1405 O O . ASN A 1 173 ? 5.904 1.994 -26.616 1.00 88.81 173 ASN A O 1
ATOM 1409 N N . ALA A 1 174 ? 5.701 4.217 -26.415 1.00 91.12 174 ALA A N 1
ATOM 1410 C CA . ALA A 1 174 ? 6.605 4.319 -25.272 1.00 91.12 174 ALA A CA 1
ATOM 1411 C C . ALA A 1 174 ? 6.073 3.552 -24.049 1.00 91.12 174 ALA A C 1
ATOM 1413 O O . ALA A 1 174 ? 6.835 2.847 -23.388 1.00 91.12 174 ALA A O 1
ATOM 1414 N N . GLN A 1 175 ? 4.765 3.618 -23.776 1.00 91.19 175 GLN A N 1
ATOM 1415 C CA . GLN A 1 175 ? 4.145 2.866 -22.678 1.00 91.19 175 GLN A CA 1
ATOM 1416 C C . GLN A 1 175 ? 4.240 1.347 -22.898 1.00 91.19 175 GLN A C 1
ATOM 1418 O O . GLN A 1 175 ? 4.593 0.604 -21.979 1.00 91.19 175 GLN A O 1
ATOM 1423 N N . GLN A 1 176 ? 4.005 0.880 -24.127 1.00 93.94 176 GLN A N 1
ATOM 1424 C CA . GLN A 1 176 ? 4.167 -0.533 -24.477 1.00 93.94 176 GLN A CA 1
ATOM 1425 C C . GLN A 1 176 ? 5.624 -0.995 -24.325 1.00 93.94 176 GLN A C 1
ATOM 1427 O O . GLN A 1 176 ? 5.872 -2.041 -23.721 1.00 93.94 176 GLN A O 1
ATOM 1432 N N . HIS A 1 177 ? 6.590 -0.196 -24.789 1.00 94.81 177 HIS A N 1
ATOM 1433 C CA . HIS A 1 177 ? 8.017 -0.493 -24.635 1.00 94.81 177 HIS A CA 1
ATOM 1434 C C . HIS A 1 177 ? 8.453 -0.537 -23.165 1.00 94.81 177 HIS A C 1
ATOM 1436 O O . HIS A 1 177 ? 9.237 -1.408 -22.787 1.00 94.81 177 HIS A O 1
ATOM 1442 N N . ARG A 1 178 ? 7.936 0.364 -22.319 1.00 96.81 178 ARG A N 1
ATOM 1443 C CA . ARG A 1 178 ? 8.177 0.353 -20.866 1.00 96.81 178 ARG A CA 1
ATOM 1444 C C . ARG A 1 178 ? 7.647 -0.932 -20.223 1.00 96.81 178 ARG A C 1
ATOM 1446 O O . ARG A 1 178 ? 8.360 -1.569 -19.450 1.00 96.81 178 ARG A O 1
ATOM 1453 N N . LYS A 1 179 ? 6.437 -1.366 -20.596 1.00 95.44 179 LYS A N 1
ATOM 1454 C CA . LYS A 1 179 ? 5.829 -2.622 -20.118 1.00 95.44 179 LYS A CA 1
ATOM 1455 C C . LYS A 1 179 ? 6.611 -3.864 -20.556 1.00 95.44 179 LYS A C 1
ATOM 1457 O O . LYS A 1 179 ? 6.826 -4.762 -19.744 1.00 95.44 179 LYS A O 1
ATOM 1462 N N . GLN A 1 180 ? 7.053 -3.921 -21.813 1.00 96.31 180 GLN A N 1
ATOM 1463 C CA . GLN A 1 180 ? 7.910 -5.004 -22.316 1.00 96.31 180 GLN A CA 1
ATOM 1464 C C . GLN A 1 180 ? 9.235 -5.058 -21.548 1.00 96.31 180 GLN A C 1
ATOM 1466 O O . GLN A 1 180 ? 9.581 -6.096 -20.988 1.00 96.31 180 GLN A O 1
ATOM 1471 N N . TRP A 1 181 ? 9.905 -3.911 -21.408 1.00 97.31 181 TRP A N 1
ATOM 1472 C CA . TRP A 1 181 ? 11.165 -3.812 -20.674 1.00 97.31 181 TRP A CA 1
ATOM 1473 C C . TRP A 1 181 ? 11.024 -4.236 -19.205 1.00 97.31 181 TRP A C 1
ATOM 1475 O O . TRP A 1 181 ? 11.873 -4.959 -18.682 1.00 97.31 181 TRP A O 1
ATOM 1485 N N . TRP A 1 182 ? 9.937 -3.847 -18.527 1.00 97.56 182 TRP A N 1
ATOM 1486 C CA . TRP A 1 182 ? 9.663 -4.306 -17.162 1.00 97.56 182 TRP A CA 1
ATOM 1487 C C . TRP A 1 182 ? 9.459 -5.823 -17.097 1.00 97.56 182 TRP A C 1
ATOM 1489 O O . TRP A 1 182 ? 10.022 -6.485 -16.226 1.00 97.56 182 TRP A O 1
ATOM 1499 N N . ASN A 1 183 ? 8.706 -6.404 -18.033 1.00 95.31 183 ASN A N 1
ATOM 1500 C CA . ASN A 1 183 ? 8.481 -7.850 -18.068 1.00 95.31 183 ASN A CA 1
ATOM 1501 C C . ASN A 1 183 ? 9.775 -8.656 -18.232 1.00 95.31 183 ASN A C 1
ATOM 1503 O O . ASN A 1 183 ? 9.916 -9.698 -17.592 1.00 95.31 183 ASN A O 1
ATOM 1507 N N . GLU A 1 184 ? 10.725 -8.152 -19.017 1.00 96.00 184 GLU A N 1
ATOM 1508 C CA . GLU A 1 184 ? 12.044 -8.766 -19.211 1.00 96.00 184 GLU A CA 1
ATOM 1509 C C . GLU A 1 184 ? 12.971 -8.600 -17.993 1.00 96.00 184 GLU A C 1
ATOM 1511 O O . GLU A 1 184 ? 13.858 -9.425 -17.760 1.00 96.00 184 GLU A O 1
ATOM 1516 N N . THR A 1 185 ? 12.781 -7.550 -17.188 1.00 95.62 185 THR A N 1
ATOM 1517 C CA . THR A 1 185 ? 13.716 -7.172 -16.112 1.00 95.62 185 THR A CA 1
ATOM 1518 C C . THR A 1 185 ? 13.224 -7.470 -14.698 1.00 95.62 185 THR A C 1
ATOM 1520 O O . THR A 1 185 ? 14.055 -7.679 -13.811 1.00 95.62 185 THR A O 1
ATOM 1523 N N . LYS A 1 186 ? 11.912 -7.575 -14.451 1.00 95.50 186 LYS A N 1
ATOM 1524 C CA . LYS A 1 186 ? 11.312 -7.718 -13.106 1.00 95.50 186 LYS A CA 1
ATOM 1525 C C . LYS A 1 186 ? 11.908 -8.851 -12.267 1.00 95.50 186 LYS A C 1
ATOM 1527 O O . LYS A 1 186 ? 12.137 -8.690 -11.071 1.00 95.50 186 LYS A O 1
ATOM 1532 N N . ALA A 1 187 ? 12.250 -9.980 -12.891 1.00 95.62 187 ALA A N 1
ATOM 1533 C CA . ALA A 1 187 ? 12.880 -11.109 -12.204 1.00 95.62 187 ALA A CA 1
ATOM 1534 C C . ALA A 1 187 ? 14.326 -10.813 -11.762 1.00 95.62 187 ALA A C 1
ATOM 1536 O O . ALA A 1 187 ? 14.824 -11.404 -10.805 1.00 95.62 187 ALA A O 1
ATOM 1537 N N . GLN A 1 188 ? 15.039 -9.933 -12.465 1.00 96.31 188 GLN A N 1
ATOM 1538 C CA . GLN A 1 188 ? 16.373 -9.474 -12.069 1.00 96.31 188 GLN A CA 1
ATOM 1539 C C . GLN A 1 188 ? 16.280 -8.421 -10.966 1.00 96.31 188 GLN A C 1
ATOM 1541 O O . GLN A 1 188 ? 17.070 -8.475 -10.028 1.00 96.31 188 GLN A O 1
ATOM 1546 N N . ILE A 1 189 ? 15.278 -7.539 -11.025 1.00 98.00 189 ILE A N 1
ATOM 1547 C CA . ILE A 1 189 ? 15.018 -6.551 -9.970 1.00 98.00 189 ILE A CA 1
ATOM 1548 C C . ILE A 1 189 ? 14.632 -7.246 -8.661 1.00 98.00 189 ILE A C 1
ATOM 1550 O O . ILE A 1 189 ? 15.214 -6.953 -7.621 1.00 98.00 189 ILE A O 1
ATOM 1554 N N . TRP A 1 190 ? 13.770 -8.265 -8.710 1.00 97.50 190 TRP A N 1
ATOM 1555 C CA . TRP A 1 190 ? 13.465 -9.087 -7.535 1.00 97.50 190 TRP A CA 1
ATOM 1556 C C . TRP A 1 190 ? 14.720 -9.746 -6.938 1.00 97.50 190 TRP A C 1
ATOM 1558 O O . TRP A 1 190 ? 14.940 -9.692 -5.729 1.00 97.50 190 TRP A O 1
ATOM 1568 N N . ARG A 1 191 ? 15.593 -10.326 -7.778 1.00 95.62 191 ARG A N 1
ATOM 1569 C CA . ARG A 1 191 ? 16.868 -10.906 -7.312 1.00 95.62 191 ARG A CA 1
ATOM 1570 C C . ARG A 1 191 ? 17.771 -9.858 -6.657 1.00 95.62 191 ARG A C 1
ATOM 1572 O O . ARG A 1 191 ? 18.484 -10.206 -5.719 1.00 95.62 191 ARG A O 1
ATOM 1579 N N . ALA A 1 192 ? 17.740 -8.614 -7.135 1.00 97.50 192 ALA A N 1
ATOM 1580 C CA . ALA A 1 192 ? 18.466 -7.505 -6.528 1.00 97.50 192 ALA A CA 1
ATOM 1581 C C . ALA A 1 192 ? 17.908 -7.165 -5.139 1.00 97.50 192 ALA A C 1
ATOM 1583 O O . ALA A 1 192 ? 18.680 -7.119 -4.188 1.00 97.50 192 ALA A O 1
ATOM 1584 N N . MET A 1 193 ? 16.583 -7.051 -4.981 1.00 97.94 193 MET A N 1
ATOM 1585 C CA . MET A 1 193 ? 15.961 -6.835 -3.663 1.00 97.94 193 MET A CA 1
ATOM 1586 C C . MET A 1 193 ? 16.299 -7.956 -2.668 1.00 97.94 193 MET A C 1
ATOM 1588 O O . MET A 1 193 ? 16.508 -7.720 -1.483 1.00 97.94 193 MET A O 1
ATOM 1592 N N . MET A 1 194 ? 16.428 -9.191 -3.148 1.00 96.50 194 MET A N 1
ATOM 1593 C CA . MET A 1 194 ? 16.799 -10.334 -2.311 1.00 96.50 194 MET A CA 1
ATOM 1594 C C . MET A 1 194 ? 18.312 -10.464 -2.056 1.00 96.50 194 MET A C 1
ATOM 1596 O O . MET A 1 194 ? 18.743 -11.430 -1.418 1.00 96.50 194 MET A O 1
ATOM 1600 N N . TYR A 1 195 ? 19.139 -9.523 -2.524 1.00 96.12 195 TYR A N 1
ATOM 1601 C CA . TYR A 1 195 ? 20.598 -9.609 -2.438 1.00 96.12 195 TYR A CA 1
ATOM 1602 C C . TYR A 1 195 ? 21.112 -9.749 -0.997 1.00 96.12 195 TYR A C 1
ATOM 1604 O O . TYR A 1 195 ? 21.944 -10.620 -0.735 1.00 96.12 195 TYR A O 1
ATOM 1612 N N . SER A 1 196 ? 20.587 -8.976 -0.039 1.00 94.56 196 SER A N 1
ATOM 1613 C CA . SER A 1 196 ? 21.003 -9.076 1.371 1.00 94.56 196 SER A CA 1
ATOM 1614 C C . SER A 1 196 ? 20.669 -10.430 1.999 1.00 94.56 196 SER A C 1
ATOM 1616 O O . SER A 1 196 ? 21.458 -10.962 2.783 1.00 94.56 196 SER A O 1
ATOM 1618 N N . VAL A 1 197 ? 19.545 -11.037 1.605 1.00 94.12 197 VAL A N 1
ATOM 1619 C CA . VAL A 1 197 ? 19.174 -12.398 2.023 1.00 94.12 197 VAL A CA 1
ATOM 1620 C C . VAL A 1 197 ? 20.119 -13.415 1.384 1.00 94.12 197 VAL A C 1
ATOM 1622 O O . VAL A 1 197 ? 20.668 -14.268 2.080 1.00 94.12 197 VAL A O 1
ATOM 1625 N N . LYS A 1 198 ? 20.393 -13.283 0.080 1.00 93.81 198 LYS A N 1
ATOM 1626 C CA . LYS A 1 198 ? 21.354 -14.122 -0.654 1.00 93.81 198 LYS A CA 1
ATOM 1627 C C . LYS A 1 198 ? 22.755 -14.066 -0.052 1.00 93.81 198 LYS A C 1
ATOM 1629 O O . LYS A 1 198 ? 23.405 -15.101 0.052 1.00 93.81 198 LYS A O 1
ATOM 1634 N N . LYS A 1 199 ? 23.225 -12.897 0.388 1.00 93.44 199 LYS A N 1
ATOM 1635 C CA . LYS A 1 199 ? 24.543 -12.754 1.028 1.00 93.44 199 LYS A CA 1
ATOM 1636 C C . LYS A 1 199 ? 24.670 -13.621 2.288 1.00 93.44 199 LYS A C 1
ATOM 1638 O O . LYS A 1 199 ? 25.752 -14.126 2.565 1.00 93.44 199 LYS A O 1
ATOM 1643 N N . ARG A 1 200 ? 23.572 -13.811 3.025 1.00 90.81 200 ARG A N 1
ATOM 1644 C CA . ARG A 1 200 ? 23.534 -14.593 4.271 1.00 90.81 200 ARG A CA 1
ATOM 1645 C C . ARG A 1 200 ? 23.218 -16.070 4.040 1.00 90.81 200 ARG A C 1
ATOM 1647 O O . ARG A 1 200 ? 23.856 -16.927 4.634 1.00 90.81 200 ARG A O 1
ATOM 1654 N N . LEU A 1 201 ? 22.252 -16.363 3.171 1.00 90.81 201 LEU A N 1
ATOM 1655 C CA . LEU A 1 201 ? 21.710 -17.712 2.962 1.00 90.81 201 LEU A CA 1
ATOM 1656 C C . LEU A 1 201 ? 22.221 -18.400 1.686 1.00 90.81 201 LEU A C 1
ATOM 1658 O O . LEU A 1 201 ? 21.795 -19.510 1.368 1.00 90.81 201 LEU A O 1
ATOM 1662 N N . LYS A 1 202 ? 23.123 -17.757 0.935 1.00 91.00 202 LYS A N 1
ATOM 1663 C CA . LYS A 1 202 ? 23.644 -18.232 -0.357 1.00 91.00 202 LYS A CA 1
ATOM 1664 C C . LYS A 1 202 ? 22.493 -18.641 -1.283 1.00 91.00 202 LYS A C 1
ATOM 1666 O O . LYS A 1 202 ? 21.577 -17.849 -1.471 1.00 91.00 202 LYS A O 1
ATOM 1671 N N . GLY A 1 203 ? 22.525 -19.842 -1.869 1.00 81.50 203 GLY A N 1
ATOM 1672 C CA . GLY A 1 203 ? 21.506 -20.337 -2.803 1.00 81.50 203 GLY A CA 1
ATOM 1673 C C . GLY A 1 203 ? 20.109 -20.514 -2.197 1.00 81.50 203 GLY A C 1
ATOM 1674 O O . GLY A 1 203 ? 19.123 -20.414 -2.922 1.00 81.50 203 GLY A O 1
ATOM 1675 N N . ASN A 1 204 ? 19.998 -20.668 -0.872 1.00 85.50 204 ASN A N 1
ATOM 1676 C CA . ASN A 1 204 ? 18.722 -20.947 -0.205 1.00 85.50 204 ASN A CA 1
ATOM 1677 C C . ASN A 1 204 ? 17.785 -19.732 -0.132 1.00 85.50 204 ASN A C 1
ATOM 1679 O O . ASN A 1 204 ? 16.618 -19.875 0.224 1.00 85.50 204 ASN A O 1
ATOM 1683 N N . PHE A 1 205 ? 18.253 -18.539 -0.515 1.00 84.81 205 PHE A N 1
ATOM 1684 C CA . PHE A 1 205 ? 17.436 -17.321 -0.533 1.00 84.81 205 PHE A CA 1
ATOM 1685 C C . PHE A 1 205 ? 16.186 -17.437 -1.415 1.00 84.81 205 PHE A C 1
ATOM 1687 O O . PHE A 1 205 ? 15.189 -16.762 -1.158 1.00 84.81 205 PHE A O 1
ATOM 1694 N N . ILE A 1 206 ? 16.241 -18.287 -2.449 1.00 80.38 206 ILE A N 1
ATOM 1695 C CA . ILE A 1 206 ? 15.159 -18.454 -3.422 1.00 80.38 206 ILE A CA 1
ATOM 1696 C C . ILE A 1 206 ? 13.896 -19.060 -2.797 1.00 80.38 206 ILE A C 1
ATOM 1698 O O . ILE A 1 206 ? 12.800 -18.853 -3.310 1.00 80.38 206 ILE A O 1
ATOM 1702 N N . TRP A 1 207 ? 14.049 -19.762 -1.670 1.00 84.00 207 TRP A N 1
ATOM 1703 C CA . TRP A 1 207 ? 12.963 -20.420 -0.945 1.00 84.00 207 TRP A CA 1
ATOM 1704 C C . TRP A 1 207 ? 12.297 -19.521 0.101 1.00 84.00 207 TRP A C 1
ATOM 1706 O O . TRP A 1 207 ? 11.215 -19.852 0.574 1.00 84.00 207 TRP A O 1
ATOM 1716 N N . ILE A 1 208 ? 12.910 -18.383 0.449 1.00 88.81 208 ILE A N 1
ATOM 1717 C CA . ILE A 1 208 ? 12.387 -17.474 1.479 1.00 88.81 208 ILE A CA 1
ATOM 1718 C C . ILE A 1 208 ? 11.133 -16.757 0.984 1.00 88.81 208 ILE A C 1
ATOM 1720 O O . ILE A 1 208 ? 10.074 -16.845 1.598 1.00 88.81 208 ILE A O 1
ATOM 1724 N N . CYS A 1 209 ? 11.244 -16.072 -0.154 1.00 88.62 209 CYS A N 1
ATOM 1725 C CA . CYS A 1 209 ? 10.124 -15.402 -0.800 1.00 88.62 209 CYS A CA 1
ATOM 1726 C C . CYS A 1 209 ? 9.932 -16.005 -2.188 1.00 88.62 209 CYS A C 1
ATOM 1728 O O . CYS A 1 209 ? 10.864 -16.056 -2.985 1.00 88.62 209 CYS A O 1
ATOM 1730 N N . LYS A 1 210 ? 8.721 -16.464 -2.498 1.00 84.94 210 LYS A N 1
ATOM 1731 C CA . LYS A 1 210 ? 8.438 -17.126 -3.775 1.00 84.94 210 LYS A CA 1
ATOM 1732 C C . LYS A 1 210 ? 8.457 -16.114 -4.931 1.00 84.94 210 LYS A C 1
ATOM 1734 O O . LYS A 1 210 ? 7.619 -15.213 -4.979 1.00 84.94 210 LYS A O 1
ATOM 1739 N N . ILE A 1 211 ? 9.383 -16.280 -5.881 1.00 81.25 211 ILE A N 1
ATOM 1740 C CA . ILE A 1 211 ? 9.548 -15.361 -7.024 1.00 81.25 211 ILE A CA 1
ATOM 1741 C C . ILE A 1 211 ? 8.280 -15.245 -7.875 1.00 81.25 211 ILE A C 1
ATOM 1743 O O . ILE A 1 211 ? 7.894 -14.137 -8.232 1.00 81.25 211 ILE A O 1
ATOM 1747 N N . ASN A 1 212 ? 7.605 -16.364 -8.157 1.00 77.25 212 ASN A N 1
ATOM 1748 C CA . ASN A 1 212 ? 6.400 -16.416 -8.991 1.00 77.25 212 ASN A CA 1
ATOM 1749 C C . ASN A 1 212 ? 5.246 -15.586 -8.410 1.00 77.25 212 ASN A C 1
ATOM 1751 O O . ASN A 1 212 ? 4.467 -15.015 -9.163 1.00 77.25 212 ASN A O 1
ATOM 1755 N N . VAL A 1 213 ? 5.176 -15.470 -7.081 1.00 75.75 213 VAL A N 1
ATOM 1756 C CA . VAL A 1 213 ? 4.192 -14.622 -6.398 1.00 75.75 213 VAL A CA 1
ATOM 1757 C C . VAL A 1 213 ? 4.585 -13.146 -6.480 1.00 75.75 213 VAL A C 1
ATOM 1759 O O . VAL A 1 213 ? 3.721 -12.290 -6.642 1.00 75.75 213 VAL A O 1
ATOM 1762 N N . ALA A 1 214 ? 5.879 -12.834 -6.377 1.00 68.25 214 ALA A N 1
ATOM 1763 C CA . ALA A 1 214 ? 6.361 -11.456 -6.372 1.00 68.25 214 ALA A CA 1
ATOM 1764 C C . ALA A 1 214 ? 6.321 -10.794 -7.761 1.00 68.25 214 ALA A C 1
ATOM 1766 O O . ALA A 1 214 ? 6.020 -9.611 -7.861 1.00 68.25 214 ALA A O 1
ATOM 1767 N N . VAL A 1 215 ? 6.606 -11.540 -8.835 1.00 78.81 215 VAL A N 1
ATOM 1768 C CA . VAL A 1 215 ? 6.678 -10.997 -10.210 1.00 78.81 215 VAL A CA 1
ATOM 1769 C C . VAL A 1 215 ? 5.339 -10.998 -10.955 1.00 78.81 215 VAL A C 1
ATOM 1771 O O . VAL A 1 215 ? 5.294 -10.607 -12.132 1.00 78.81 215 VAL A O 1
ATOM 1774 N N . ASN A 1 216 ? 4.267 -11.461 -10.301 1.00 83.31 216 ASN A N 1
ATOM 1775 C CA . ASN A 1 216 ? 2.926 -11.395 -10.861 1.00 83.31 216 ASN A CA 1
ATOM 1776 C C . ASN A 1 216 ? 2.478 -9.931 -10.935 1.00 83.31 216 ASN A C 1
ATOM 1778 O O . ASN A 1 216 ? 2.529 -9.209 -9.939 1.00 83.31 216 ASN A O 1
ATOM 1782 N N . ILE A 1 217 ? 2.077 -9.491 -12.126 1.00 81.12 217 ILE A N 1
ATOM 1783 C CA . ILE A 1 217 ? 1.658 -8.108 -12.348 1.00 81.12 217 ILE A CA 1
ATOM 1784 C C . ILE A 1 217 ? 0.174 -8.021 -12.013 1.00 81.12 217 ILE A C 1
ATOM 1786 O O . ILE A 1 217 ? -0.662 -8.545 -12.739 1.00 81.12 217 ILE A O 1
ATOM 1790 N N . GLU A 1 218 ? -0.127 -7.341 -10.916 1.00 89.69 218 GLU A N 1
ATOM 1791 C CA . GLU A 1 218 ? -1.474 -6.917 -10.535 1.00 89.69 218 GLU A CA 1
ATOM 1792 C C . GLU A 1 218 ? -1.512 -5.383 -10.541 1.00 89.69 218 GLU A C 1
ATOM 1794 O O . GLU A 1 218 ? -0.477 -4.778 -10.232 1.00 89.69 218 GLU A O 1
ATOM 1799 N N . PRO A 1 219 ? -2.655 -4.738 -10.837 1.00 94.81 219 PRO A N 1
ATOM 1800 C CA . PRO A 1 219 ? -2.750 -3.281 -10.795 1.00 94.81 219 PRO A CA 1
ATOM 1801 C C . PRO A 1 219 ? -2.389 -2.742 -9.405 1.00 94.81 219 PRO A C 1
ATOM 1803 O O . PRO A 1 219 ? -2.677 -3.380 -8.387 1.00 94.81 219 PRO A O 1
ATOM 1806 N N . GLN A 1 220 ? -1.760 -1.566 -9.340 1.00 97.50 220 GLN A N 1
ATOM 1807 C CA . GLN A 1 220 ? -1.205 -1.039 -8.088 1.00 97.50 220 GLN A CA 1
ATOM 1808 C C . GLN A 1 220 ? -2.238 -0.952 -6.959 1.00 97.50 220 GLN A C 1
ATOM 1810 O O . GLN A 1 220 ? -1.945 -1.343 -5.830 1.00 97.50 220 GLN A O 1
ATOM 1815 N N . ILE A 1 221 ? -3.470 -0.536 -7.274 1.00 97.88 221 ILE A N 1
ATOM 1816 C CA . ILE A 1 221 ? -4.546 -0.434 -6.282 1.00 97.88 221 ILE A CA 1
ATOM 1817 C C . ILE A 1 221 ? -4.900 -1.783 -5.642 1.00 97.88 221 ILE A C 1
ATOM 1819 O O . ILE A 1 221 ? -5.198 -1.829 -4.453 1.00 97.88 221 ILE A O 1
ATOM 1823 N N . TYR A 1 222 ? -4.786 -2.895 -6.376 1.00 97.12 222 TYR A N 1
ATOM 1824 C CA . TYR A 1 222 ? -5.048 -4.228 -5.826 1.00 97.12 222 TYR A CA 1
ATOM 1825 C C . TYR A 1 222 ? -4.010 -4.557 -4.756 1.00 97.12 222 TYR A C 1
ATOM 1827 O O . TYR A 1 222 ? -4.347 -5.015 -3.668 1.00 97.12 222 TYR A O 1
ATOM 1835 N N . ARG A 1 223 ? -2.735 -4.281 -5.048 1.00 97.69 223 ARG A N 1
ATOM 1836 C CA . ARG A 1 223 ? -1.634 -4.524 -4.111 1.00 97.69 223 ARG A CA 1
ATOM 1837 C C . ARG A 1 223 ? -1.720 -3.616 -2.888 1.00 97.69 223 ARG A C 1
ATOM 1839 O O . ARG A 1 223 ? -1.480 -4.085 -1.783 1.00 97.69 223 ARG A O 1
ATOM 1846 N N . TRP A 1 224 ? -2.104 -2.355 -3.071 1.00 98.75 224 TRP A N 1
ATOM 1847 C CA . TRP A 1 224 ? -2.281 -1.420 -1.960 1.00 98.75 224 TRP A CA 1
ATOM 1848 C C . TRP A 1 224 ? -3.476 -1.786 -1.076 1.00 98.75 224 TRP A C 1
ATOM 1850 O O . TRP A 1 224 ? -3.355 -1.680 0.135 1.00 98.75 224 TRP A O 1
ATOM 1860 N N . ILE A 1 225 ? -4.576 -2.318 -1.623 1.00 98.75 225 ILE A N 1
ATOM 1861 C CA . ILE A 1 225 ? -5.671 -2.867 -0.801 1.00 98.75 225 ILE A CA 1
ATOM 1862 C C . ILE A 1 225 ? -5.193 -4.070 0.025 1.00 98.75 225 ILE A C 1
ATOM 1864 O O . ILE A 1 225 ? -5.508 -4.162 1.210 1.00 98.75 225 ILE A O 1
ATOM 1868 N N . ARG A 1 226 ? -4.386 -4.970 -0.561 1.00 98.44 226 ARG A N 1
ATOM 1869 C CA . ARG A 1 226 ? -3.769 -6.086 0.183 1.00 98.44 226 ARG A CA 1
ATOM 1870 C C . ARG A 1 226 ? -2.872 -5.578 1.316 1.00 98.44 226 ARG A C 1
ATOM 1872 O O . ARG A 1 226 ? -2.932 -6.102 2.423 1.00 98.44 226 ARG A O 1
ATOM 1879 N N . GLU A 1 227 ? -2.039 -4.574 1.047 1.00 98.69 227 GLU A N 1
ATOM 1880 C CA . GLU A 1 227 ? -1.163 -3.948 2.046 1.00 98.69 227 GLU A CA 1
ATOM 1881 C C . GLU A 1 227 ? -1.978 -3.275 3.163 1.00 98.69 227 GLU A C 1
ATOM 1883 O O . GLU A 1 227 ? -1.755 -3.563 4.338 1.00 98.69 227 GLU A O 1
ATOM 1888 N N . TRP A 1 228 ? -2.983 -2.473 2.800 1.00 98.81 228 TRP A N 1
ATOM 1889 C CA . TRP A 1 228 ? -3.864 -1.775 3.736 1.00 98.81 228 TRP A CA 1
ATOM 1890 C C . TRP A 1 228 ? -4.635 -2.745 4.633 1.00 98.81 228 TRP A C 1
ATOM 1892 O O . TRP A 1 228 ? -4.670 -2.561 5.847 1.00 98.81 228 TRP A O 1
ATOM 1902 N N . GLY A 1 229 ? -5.185 -3.823 4.065 1.00 98.62 229 GLY A N 1
ATOM 1903 C CA . GLY A 1 229 ? -5.895 -4.845 4.833 1.00 98.62 229 GLY A CA 1
ATOM 1904 C C . GLY A 1 229 ? -5.005 -5.503 5.890 1.00 98.62 229 GLY A C 1
ATOM 1905 O O . GLY A 1 229 ? -5.451 -5.746 7.008 1.00 98.62 229 GLY A O 1
ATOM 1906 N N . ARG A 1 230 ? -3.722 -5.745 5.575 1.00 98.56 230 ARG A N 1
ATOM 1907 C CA . ARG A 1 230 ? -2.754 -6.293 6.543 1.00 98.56 230 ARG A CA 1
ATOM 1908 C C . ARG A 1 230 ? -2.436 -5.308 7.665 1.00 98.56 230 ARG A C 1
ATOM 1910 O O . ARG A 1 230 ? -2.280 -5.732 8.811 1.00 98.56 230 ARG A O 1
ATOM 1917 N N . ASP A 1 231 ? -2.319 -4.021 7.348 1.00 98.50 231 ASP A N 1
ATOM 1918 C CA . ASP A 1 231 ? -2.156 -2.984 8.368 1.00 98.50 231 ASP A CA 1
ATOM 1919 C C . ASP A 1 231 ? -3.395 -2.902 9.262 1.00 98.50 231 ASP A C 1
ATOM 1921 O O . ASP A 1 231 ? -3.254 -2.932 10.483 1.00 98.50 231 ASP A O 1
ATOM 1925 N N . TYR A 1 232 ? -4.595 -2.919 8.676 1.00 98.56 232 TYR A N 1
ATOM 1926 C CA . TYR A 1 232 ? -5.860 -2.893 9.409 1.00 98.56 232 TYR A CA 1
ATOM 1927 C C . TYR A 1 232 ? -5.951 -4.016 10.452 1.00 98.56 232 TYR A C 1
ATOM 1929 O O . TYR A 1 232 ? -6.101 -3.733 11.641 1.00 98.56 232 TYR A O 1
ATOM 1937 N N . VAL A 1 233 ? -5.759 -5.279 10.045 1.00 97.94 233 VAL A N 1
ATOM 1938 C CA . VAL A 1 233 ? -5.829 -6.424 10.977 1.00 97.94 233 VAL A CA 1
ATOM 1939 C C . VAL A 1 233 ? -4.690 -6.440 12.001 1.00 97.94 233 VAL A C 1
ATOM 1941 O O . VAL A 1 233 ? -4.818 -7.056 13.055 1.00 97.94 233 VAL A O 1
ATOM 1944 N N . SER A 1 234 ? -3.575 -5.758 11.721 1.00 96.94 234 SER A N 1
ATOM 1945 C CA . SER A 1 234 ? -2.483 -5.591 12.690 1.00 96.94 234 SER A CA 1
ATOM 1946 C C . SER A 1 234 ? -2.797 -4.518 13.739 1.00 96.94 234 SER A C 1
ATOM 1948 O O . SER A 1 234 ? -2.319 -4.600 14.871 1.00 96.94 234 SER A O 1
ATOM 1950 N N . GLU A 1 235 ? -3.557 -3.487 13.367 1.00 97.69 235 GLU A N 1
ATOM 1951 C CA . GLU A 1 235 ? -3.906 -2.357 14.232 1.00 97.69 235 GLU A CA 1
ATOM 1952 C C . GLU A 1 235 ? -5.131 -2.640 15.102 1.00 97.69 235 GLU A C 1
ATOM 1954 O O . GLU A 1 235 ? -5.099 -2.340 16.297 1.00 97.69 235 GLU A O 1
ATOM 1959 N N . LEU A 1 236 ? -6.175 -3.255 14.533 1.00 97.19 236 LEU A N 1
ATOM 1960 C CA . LEU A 1 236 ? -7.472 -3.451 15.187 1.00 97.19 236 LEU A CA 1
ATOM 1961 C C . LEU A 1 236 ? -7.358 -4.077 16.592 1.00 97.19 236 LEU A C 1
ATOM 1963 O O . LEU A 1 236 ? -7.886 -3.478 17.531 1.00 97.19 236 LEU A O 1
ATOM 1967 N N . PRO A 1 237 ? -6.624 -5.190 16.817 1.00 97.19 237 PRO A N 1
ATOM 1968 C CA . PRO A 1 237 ? -6.501 -5.767 18.157 1.00 97.19 237 PRO A CA 1
ATOM 1969 C C . PRO A 1 237 ? -5.837 -4.820 19.162 1.00 97.19 237 PRO A C 1
ATOM 1971 O O . PRO A 1 237 ? -6.214 -4.795 20.330 1.00 97.19 237 PRO A O 1
ATOM 1974 N N . THR A 1 238 ? -4.868 -4.017 18.712 1.00 96.62 238 THR A N 1
ATOM 1975 C CA . THR A 1 238 ? -4.153 -3.061 19.570 1.00 96.62 238 THR A CA 1
ATOM 1976 C C . THR A 1 238 ? -5.070 -1.915 19.992 1.00 96.62 238 THR A C 1
ATOM 1978 O O . THR A 1 238 ? -5.070 -1.520 21.157 1.00 96.62 238 THR A O 1
ATOM 1981 N N . GLU A 1 239 ? -5.871 -1.387 19.068 1.00 96.94 239 GLU A N 1
ATOM 1982 C CA . GLU A 1 239 ? -6.812 -0.301 19.361 1.00 96.94 239 GLU A CA 1
ATOM 1983 C C . GLU A 1 239 ? -7.989 -0.780 20.222 1.00 96.94 239 GLU A C 1
ATOM 1985 O O . GLU A 1 239 ? -8.363 -0.106 21.183 1.00 96.94 239 GLU A O 1
ATOM 1990 N N . VAL A 1 240 ? -8.504 -1.988 19.971 1.00 95.38 240 VAL A N 1
ATOM 1991 C CA . VAL A 1 240 ? -9.522 -2.621 20.828 1.00 95.38 240 VAL A CA 1
ATOM 1992 C C . VAL A 1 240 ? -8.972 -2.899 22.230 1.00 95.38 240 VAL A C 1
ATOM 1994 O O . VAL A 1 240 ? -9.672 -2.672 23.216 1.00 95.38 240 VAL A O 1
ATOM 1997 N N . GLN A 1 241 ? -7.719 -3.343 22.357 1.00 95.81 241 GLN A N 1
ATOM 1998 C CA . GLN A 1 241 ? -7.090 -3.586 23.657 1.00 95.81 241 GLN A CA 1
ATOM 1999 C C . GLN A 1 241 ? -6.969 -2.296 24.482 1.00 95.81 241 GLN A C 1
ATOM 2001 O O . GLN A 1 241 ? -7.384 -2.271 25.642 1.00 95.81 241 GLN A O 1
ATOM 2006 N N . LYS A 1 242 ? -6.489 -1.200 23.874 1.00 94.19 242 LYS A N 1
ATOM 2007 C CA . LYS A 1 242 ? -6.441 0.126 24.522 1.00 94.19 242 LYS A CA 1
ATOM 2008 C C . LYS A 1 242 ? -7.821 0.575 25.002 1.00 94.19 242 LYS A C 1
ATOM 2010 O O . LYS A 1 242 ? -7.933 1.203 26.055 1.00 94.19 242 LYS A O 1
ATOM 2015 N N . LEU A 1 243 ? -8.863 0.258 24.232 1.00 93.38 243 LEU A N 1
ATOM 2016 C CA . LEU A 1 243 ? -10.235 0.579 24.593 1.00 93.38 243 LEU A CA 1
ATOM 2017 C C . LEU A 1 243 ? -10.713 -0.247 25.798 1.00 93.38 243 LEU A C 1
ATOM 2019 O O . LEU A 1 243 ? -11.195 0.323 26.780 1.00 93.38 243 LEU A O 1
ATOM 2023 N N . LYS A 1 244 ? -10.511 -1.571 25.771 1.00 92.38 244 LYS A N 1
ATOM 2024 C CA . LYS A 1 244 ? -10.870 -2.483 26.872 1.00 92.38 244 LYS A CA 1
ATOM 2025 C C . LYS A 1 244 ? -10.203 -2.090 28.187 1.00 92.38 244 LYS A C 1
ATOM 2027 O O . LYS A 1 244 ? -10.881 -1.979 29.203 1.00 92.38 244 LYS A O 1
ATOM 2032 N N . GLU A 1 245 ? -8.912 -1.764 28.170 1.00 92.69 245 GLU A N 1
ATOM 2033 C CA . GLU A 1 245 ? -8.165 -1.359 29.372 1.00 92.69 245 GLU A CA 1
ATOM 2034 C C . GLU A 1 245 ? -8.786 -0.175 30.129 1.00 92.69 245 GLU A C 1
ATOM 2036 O O . GLU A 1 245 ? -8.588 -0.038 31.338 1.00 92.69 245 GLU A O 1
ATOM 2041 N N . LYS A 1 246 ? -9.517 0.707 29.435 1.00 90.56 246 LYS A N 1
ATOM 2042 C CA . LYS A 1 246 ? -10.129 1.901 30.037 1.00 90.56 246 LYS A CA 1
ATOM 2043 C C . LYS A 1 246 ? -11.634 1.773 30.241 1.00 90.56 246 LYS A C 1
ATOM 2045 O O . LYS A 1 246 ? -12.154 2.383 31.177 1.00 90.56 246 LYS A O 1
ATOM 2050 N N . CYS A 1 247 ? -12.317 1.006 29.397 1.00 88.56 247 CYS A N 1
ATOM 2051 C CA . CYS A 1 247 ? -13.776 0.980 29.333 1.00 88.56 247 CYS A CA 1
ATOM 2052 C C . CYS A 1 247 ? -14.419 -0.331 29.784 1.00 88.56 247 CYS A C 1
ATOM 2054 O O . CYS A 1 247 ? -15.627 -0.333 29.999 1.00 88.56 247 CYS A O 1
ATOM 2056 N N . ASP A 1 248 ? -13.656 -1.412 29.965 1.00 86.94 248 ASP A N 1
ATOM 2057 C CA . ASP A 1 248 ? -14.241 -2.715 30.283 1.00 86.94 248 ASP A CA 1
ATOM 2058 C C . ASP A 1 248 ? -14.916 -2.742 31.665 1.00 86.94 248 ASP A C 1
ATOM 2060 O O . ASP A 1 248 ? -14.402 -2.194 32.650 1.00 86.94 248 ASP A O 1
ATOM 2064 N N . GLY A 1 249 ? -16.077 -3.387 31.733 1.00 78.50 249 GLY A N 1
ATOM 2065 C CA . GLY A 1 249 ? -16.930 -3.459 32.914 1.00 78.50 249 GLY A CA 1
ATOM 2066 C C . GLY A 1 249 ? -17.841 -2.245 33.143 1.00 78.50 249 GLY A C 1
ATOM 2067 O O . GLY A 1 249 ? -17.990 -1.331 32.329 1.00 78.50 249 GLY A O 1
ATOM 2068 N N . LYS A 1 250 ? -18.493 -2.253 34.305 1.00 75.88 250 LYS A N 1
ATOM 2069 C CA . LYS A 1 250 ? -19.480 -1.246 34.710 1.00 75.88 250 LYS A CA 1
ATOM 2070 C C . LYS A 1 250 ? -18.966 -0.408 35.881 1.00 75.88 250 LYS A C 1
ATOM 2072 O O . LYS A 1 250 ? -18.105 -0.855 36.635 1.00 75.88 250 LYS A O 1
ATOM 2077 N N . ILE A 1 251 ? -19.476 0.816 36.026 1.00 72.19 251 ILE A N 1
ATOM 2078 C CA . ILE A 1 251 ? -19.192 1.676 37.194 1.00 72.19 251 ILE A CA 1
ATOM 2079 C C . ILE A 1 251 ? -20.035 1.263 38.402 1.00 72.19 251 ILE A C 1
ATOM 2081 O O . ILE A 1 251 ? -19.602 1.394 39.541 1.00 72.19 251 ILE A O 1
ATOM 2085 N N . ASN A 1 252 ? -21.246 0.783 38.153 1.00 71.00 252 ASN A N 1
ATOM 2086 C CA . ASN A 1 252 ? -22.184 0.265 39.144 1.00 71.00 252 ASN A CA 1
ATOM 2087 C C . ASN A 1 252 ? -22.917 -0.946 38.530 1.00 71.00 252 ASN A C 1
ATOM 2089 O O . ASN A 1 252 ? -22.528 -1.445 37.478 1.00 71.00 252 ASN A O 1
ATOM 2093 N N . TYR A 1 253 ? -23.978 -1.446 39.162 1.00 70.50 253 TYR A N 1
ATOM 2094 C CA . TYR A 1 253 ? -24.695 -2.630 38.670 1.00 70.50 253 TYR A CA 1
ATOM 2095 C C . TYR A 1 253 ? -25.304 -2.456 37.256 1.00 70.50 253 TYR A C 1
ATOM 2097 O O . TYR A 1 253 ? -25.487 -3.443 36.534 1.00 70.50 253 TYR A O 1
ATOM 2105 N N . THR A 1 254 ? -25.572 -1.218 36.825 1.00 71.00 254 THR A N 1
ATOM 2106 C CA . THR A 1 254 ? -26.347 -0.907 35.611 1.00 71.00 254 THR A CA 1
ATOM 2107 C C . THR A 1 254 ? -25.537 -0.215 34.515 1.00 71.00 254 THR A C 1
ATOM 2109 O O . THR A 1 254 ? -25.653 -0.596 33.351 1.00 71.00 254 THR A O 1
ATOM 2112 N N . ASP A 1 255 ? -24.669 0.729 34.870 1.00 73.69 255 ASP A N 1
ATOM 2113 C CA . ASP A 1 255 ? -24.099 1.721 33.959 1.00 73.69 255 ASP A CA 1
ATOM 2114 C C . ASP A 1 255 ? -22.695 1.326 33.500 1.00 73.69 255 ASP A C 1
ATOM 2116 O O . ASP A 1 255 ? -21.776 1.111 34.301 1.00 73.69 255 ASP A O 1
ATOM 2120 N N . LYS A 1 256 ? -22.499 1.307 32.182 1.00 74.69 256 LYS A N 1
ATOM 2121 C CA . LYS A 1 256 ? -21.178 1.143 31.565 1.00 74.69 256 LYS A CA 1
ATOM 2122 C C . LYS A 1 256 ? -20.239 2.280 31.968 1.00 74.69 256 LYS A C 1
ATOM 2124 O O . LYS A 1 256 ? -20.677 3.409 32.200 1.00 74.69 256 LYS A O 1
ATOM 2129 N N . LYS A 1 257 ? -18.926 2.022 31.969 1.00 74.62 257 LYS A N 1
ATOM 2130 C CA . LYS A 1 257 ? -17.914 3.039 32.318 1.00 74.62 257 LYS A CA 1
ATOM 2131 C C . LYS A 1 257 ? -17.993 4.324 31.492 1.00 74.62 257 LYS A C 1
ATOM 2133 O O . LYS A 1 257 ? -17.712 5.400 32.015 1.00 74.62 257 LYS A O 1
ATOM 2138 N N . VAL A 1 258 ? -18.421 4.234 30.236 1.00 76.25 258 VAL A N 1
ATOM 2139 C CA . VAL A 1 258 ? -18.573 5.398 29.351 1.00 76.25 258 VAL A CA 1
ATO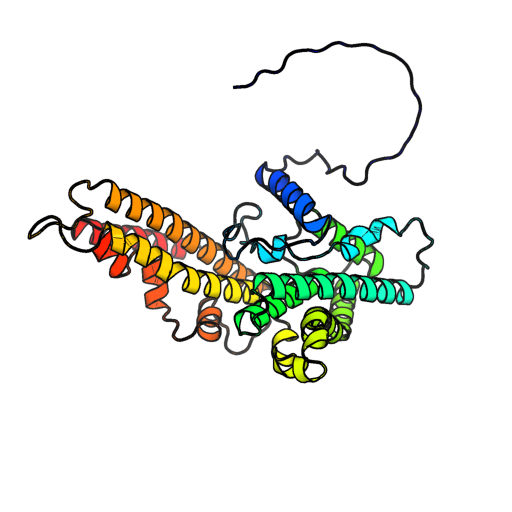M 2140 C C . VAL A 1 258 ? -19.689 6.367 29.796 1.00 76.25 258 VAL A C 1
ATOM 2142 O O . VAL A 1 258 ? -19.592 7.567 29.534 1.00 76.25 258 VAL A O 1
ATOM 2145 N N . CYS A 1 259 ? -20.703 5.885 30.530 1.00 72.88 259 CYS A N 1
ATOM 2146 C CA . CYS A 1 259 ? -21.933 6.623 30.845 1.00 72.88 259 CYS A CA 1
ATOM 2147 C C . CYS A 1 259 ? -21.794 7.730 31.892 1.00 72.88 259 CYS A C 1
ATOM 2149 O O . CYS A 1 259 ? -22.501 8.730 31.819 1.00 72.88 259 CYS A O 1
ATOM 2151 N N . LYS A 1 260 ? -20.906 7.580 32.880 1.00 64.94 260 LYS A N 1
ATOM 2152 C CA . LYS A 1 260 ? -20.780 8.553 33.984 1.00 64.94 260 LYS A CA 1
ATOM 2153 C C . LYS A 1 260 ? -19.618 9.527 33.830 1.00 64.94 260 LYS A C 1
ATOM 2155 O O . LYS A 1 260 ? -19.099 10.021 34.823 1.00 64.94 260 LYS A O 1
ATOM 2160 N N . VAL A 1 261 ? -19.207 9.821 32.596 1.00 60.59 261 VAL A N 1
ATOM 2161 C CA . VAL A 1 261 ? -18.137 10.799 32.345 1.00 60.59 261 VAL A CA 1
ATOM 2162 C C . VAL A 1 261 ? -16.849 10.422 33.083 1.00 60.59 261 VAL A C 1
ATOM 2164 O O . VAL A 1 261 ? -16.186 11.277 33.653 1.00 60.59 261 VAL A O 1
ATOM 2167 N N . LEU A 1 262 ? -16.466 9.136 33.091 1.00 64.44 262 LEU A N 1
ATOM 2168 C CA . LEU A 1 262 ? -15.091 8.777 33.450 1.00 64.44 262 LEU A CA 1
ATOM 2169 C C . LEU A 1 262 ? -14.179 9.302 32.335 1.00 64.44 262 LEU A C 1
ATOM 2171 O O . LEU A 1 262 ? -14.200 8.728 31.235 1.00 64.44 262 LEU A O 1
ATOM 2175 N N . PRO A 1 263 ? -13.351 10.338 32.585 1.00 78.06 263 PRO A N 1
ATOM 2176 C CA . PRO A 1 263 ? -12.535 10.930 31.530 1.00 78.06 263 PRO A CA 1
ATOM 2177 C C . PRO A 1 263 ? -11.637 9.906 30.810 1.00 78.06 263 PRO A C 1
ATOM 2179 O O . PRO A 1 263 ? -11.523 9.991 29.588 1.00 78.06 263 PRO A O 1
ATOM 2182 N N . PRO A 1 264 ? -11.058 8.884 31.488 1.00 87.38 264 PRO A N 1
ATOM 2183 C CA . PRO A 1 264 ? -10.238 7.881 30.813 1.00 87.38 264 PRO A CA 1
ATOM 2184 C C . PRO A 1 264 ? -10.980 7.063 29.750 1.00 87.38 264 PRO A C 1
ATOM 2186 O O . PRO A 1 264 ? -10.440 6.876 28.663 1.00 87.38 264 PRO A O 1
ATOM 2189 N N . CYS A 1 265 ? -12.201 6.593 30.033 1.00 88.31 265 CYS A N 1
ATOM 2190 C CA . CYS A 1 265 ? -12.947 5.773 29.076 1.00 88.31 265 CYS A CA 1
ATOM 2191 C C . CYS A 1 265 ? -13.457 6.617 27.901 1.00 88.31 265 CYS A C 1
ATOM 2193 O O . CYS A 1 265 ? -13.267 6.251 26.745 1.00 88.31 265 CYS A O 1
ATOM 2195 N N . GLN A 1 266 ? -14.007 7.805 28.168 1.00 87.12 266 GLN A N 1
ATOM 2196 C CA . GLN A 1 266 ? -14.467 8.692 27.095 1.00 87.12 266 GLN A CA 1
ATOM 2197 C C . GLN A 1 266 ? -13.327 9.129 26.168 1.00 87.12 266 GLN A C 1
ATOM 2199 O O . GLN A 1 266 ? -13.501 9.179 24.951 1.00 87.12 266 GLN A O 1
ATOM 2204 N N . ASN A 1 267 ? -12.143 9.409 26.719 1.00 90.38 267 ASN A N 1
ATOM 2205 C CA . ASN A 1 267 ? -10.973 9.748 25.912 1.00 90.38 267 ASN A CA 1
ATOM 2206 C C . ASN A 1 267 ? -10.471 8.547 25.099 1.00 90.38 267 ASN A C 1
ATOM 2208 O O . ASN A 1 267 ? -10.058 8.729 23.951 1.00 90.38 267 ASN A O 1
ATOM 2212 N N . ALA A 1 268 ? -10.550 7.329 25.647 1.00 93.69 268 ALA A N 1
ATOM 2213 C CA . ALA A 1 268 ? -10.239 6.108 24.907 1.00 93.69 268 ALA A CA 1
ATOM 2214 C C . ALA A 1 268 ? -11.210 5.904 23.731 1.00 93.69 268 ALA A C 1
ATOM 2216 O O . ALA A 1 268 ? -10.753 5.702 22.609 1.00 93.69 268 ALA A O 1
ATOM 2217 N N . CYS A 1 269 ? -12.519 6.079 23.948 1.00 93.19 269 CYS A N 1
ATOM 2218 C CA . CYS A 1 269 ? -13.522 6.037 22.879 1.00 93.19 269 CYS A CA 1
ATOM 2219 C C . CYS A 1 269 ? -13.280 7.101 21.804 1.00 93.19 269 CYS A C 1
ATOM 2221 O O . CYS A 1 269 ? -13.278 6.770 20.625 1.00 93.19 269 CYS A O 1
ATOM 2223 N N . LYS A 1 270 ? -12.972 8.352 22.179 1.00 93.44 270 LYS A N 1
ATOM 2224 C CA . LYS A 1 270 ? -12.619 9.410 21.211 1.00 93.44 270 LYS A CA 1
ATOM 2225 C C . LYS A 1 270 ? -11.368 9.066 20.398 1.00 93.44 270 LYS A C 1
ATOM 2227 O O . LYS A 1 270 ? -11.306 9.360 19.208 1.00 93.44 270 LYS A O 1
ATOM 2232 N N . SER A 1 271 ? -10.369 8.451 21.030 1.00 95.31 271 SER A N 1
ATOM 2233 C CA . SER A 1 271 ? -9.138 8.025 20.352 1.00 95.31 271 SER A CA 1
ATOM 2234 C C . SER A 1 271 ? -9.412 6.891 19.362 1.00 95.31 271 SER A C 1
ATOM 2236 O O . SER A 1 271 ? -8.944 6.947 18.224 1.00 95.31 271 SER A O 1
ATOM 2238 N N . TYR A 1 272 ? -10.228 5.911 19.764 1.00 96.38 272 TYR A N 1
ATOM 2239 C CA . TYR A 1 272 ? -10.695 4.839 18.886 1.00 96.38 272 TYR A CA 1
ATOM 2240 C C . TYR A 1 272 ? -11.529 5.395 17.724 1.00 96.38 272 TYR A C 1
ATOM 2242 O O . TYR A 1 272 ? -11.259 5.061 16.575 1.00 96.38 272 TYR A O 1
ATOM 2250 N N . ASP A 1 273 ? -12.466 6.313 17.991 1.00 95.94 273 ASP A N 1
ATOM 2251 C CA . ASP A 1 273 ? -13.279 6.995 16.975 1.00 95.94 273 ASP A CA 1
ATOM 2252 C C . ASP A 1 273 ? -12.408 7.682 15.923 1.00 95.94 273 ASP A C 1
ATOM 2254 O O . ASP A 1 273 ? -12.651 7.545 14.723 1.00 95.94 273 ASP A O 1
ATOM 2258 N N . GLN A 1 274 ? -11.367 8.400 16.350 1.00 96.50 274 GLN A N 1
ATOM 2259 C CA . GLN A 1 274 ? -10.425 9.033 15.431 1.00 96.50 274 GLN A CA 1
ATOM 2260 C C . GLN A 1 274 ? -9.711 8.001 14.556 1.00 96.50 274 GLN A C 1
ATOM 2262 O O . GLN A 1 274 ? -9.528 8.240 13.363 1.00 96.50 274 GLN A O 1
ATOM 2267 N N . TRP A 1 275 ? -9.279 6.880 15.134 1.00 98.06 275 TRP A N 1
ATOM 2268 C CA . TRP A 1 275 ? -8.617 5.809 14.395 1.00 98.06 275 TRP A CA 1
ATOM 2269 C C . TRP A 1 275 ? -9.559 5.127 13.396 1.00 98.06 275 TRP A C 1
ATOM 2271 O O . TRP A 1 275 ? -9.256 5.110 12.202 1.00 98.06 275 TRP A O 1
ATOM 2281 N N . ILE A 1 276 ? -10.723 4.647 13.837 1.00 98.06 276 ILE A N 1
ATOM 2282 C CA . ILE A 1 276 ? -11.655 3.908 12.976 1.00 98.06 276 ILE A CA 1
ATOM 2283 C C . ILE A 1 276 ? -12.248 4.804 11.883 1.00 98.06 276 ILE A C 1
ATOM 2285 O O . ILE A 1 276 ? -12.408 4.362 10.748 1.00 98.06 276 ILE A O 1
ATOM 2289 N N . THR A 1 277 ? -12.451 6.099 12.161 1.00 97.88 277 THR A N 1
ATOM 2290 C CA . THR A 1 277 ? -12.863 7.082 11.144 1.00 97.88 277 THR A CA 1
ATOM 2291 C C . THR A 1 277 ? -11.803 7.233 10.051 1.00 97.88 277 THR A C 1
ATOM 2293 O O . THR A 1 277 ? -12.146 7.307 8.870 1.00 97.88 277 THR A O 1
ATOM 2296 N N . ARG A 1 278 ? -10.505 7.230 10.403 1.00 98.12 278 ARG A N 1
ATOM 2297 C CA . ARG A 1 278 ? -9.430 7.221 9.394 1.00 98.12 278 ARG A CA 1
ATOM 2298 C C . ARG A 1 278 ? -9.459 5.942 8.567 1.00 98.12 278 ARG A C 1
ATOM 2300 O O . ARG A 1 278 ? -9.344 6.035 7.348 1.00 98.12 278 ARG A O 1
ATOM 2307 N N . LYS A 1 279 ? -9.647 4.775 9.195 1.00 98.56 279 LYS A N 1
ATOM 2308 C CA . LYS A 1 279 ? -9.708 3.487 8.483 1.00 98.56 279 LYS A CA 1
ATOM 2309 C C . LYS A 1 279 ? -10.897 3.408 7.537 1.00 98.56 279 LYS A C 1
ATOM 2311 O O . LYS A 1 279 ? -10.702 3.037 6.385 1.00 98.56 279 LYS A O 1
ATOM 2316 N N . LYS A 1 280 ? -12.076 3.862 7.965 1.00 98.38 280 LYS A N 1
ATOM 2317 C CA . LYS A 1 280 ? -13.244 3.990 7.089 1.00 98.38 280 LYS A CA 1
ATOM 2318 C C . LYS A 1 280 ? -12.944 4.881 5.884 1.00 98.38 280 LYS A C 1
ATOM 2320 O O . LYS A 1 280 ? -13.095 4.440 4.753 1.00 98.38 280 LYS A O 1
ATOM 2325 N N . ASN A 1 281 ? -12.433 6.094 6.107 1.00 98.19 281 ASN A N 1
ATOM 2326 C CA . ASN A 1 281 ? -12.092 7.001 5.008 1.00 98.19 281 ASN A CA 1
ATOM 2327 C C . ASN A 1 281 ? -11.049 6.394 4.050 1.00 98.19 281 ASN A C 1
ATOM 2329 O O . ASN A 1 281 ? -11.161 6.539 2.836 1.00 98.19 281 ASN A O 1
ATOM 2333 N N . GLN A 1 282 ? -10.027 5.715 4.578 1.00 98.69 282 GLN A N 1
ATOM 2334 C CA . GLN A 1 282 ? -9.024 5.035 3.757 1.00 98.69 282 GLN A CA 1
ATOM 2335 C C . GLN A 1 282 ? -9.642 3.920 2.909 1.00 98.69 282 GLN A C 1
ATOM 2337 O O . GLN A 1 282 ? -9.357 3.839 1.714 1.00 98.69 282 GLN A O 1
ATOM 2342 N N . TRP A 1 283 ? -10.499 3.091 3.511 1.00 98.69 283 TRP A N 1
ATOM 2343 C CA . TRP A 1 283 ? -11.222 2.034 2.811 1.00 98.69 283 TRP A CA 1
ATOM 2344 C C . TRP A 1 283 ? -12.110 2.599 1.706 1.00 98.69 283 TRP A C 1
ATOM 2346 O O . TRP A 1 283 ? -12.018 2.150 0.565 1.00 98.69 283 TRP A O 1
ATOM 2356 N N . ASP A 1 284 ? -12.904 3.626 2.009 1.00 98.31 284 ASP A N 1
ATOM 2357 C CA . ASP A 1 284 ? -13.809 4.269 1.056 1.00 98.31 284 ASP A CA 1
ATOM 2358 C C . ASP A 1 284 ? -13.025 4.831 -0.149 1.00 98.31 284 ASP A C 1
ATOM 2360 O O . ASP A 1 284 ? -13.410 4.639 -1.302 1.00 98.31 284 ASP A O 1
ATOM 2364 N N . VAL A 1 285 ? -11.871 5.469 0.076 1.00 98.50 285 VAL A N 1
ATOM 2365 C CA . VAL A 1 285 ? -11.026 5.994 -1.013 1.00 98.50 285 VAL A CA 1
ATOM 2366 C C . VAL A 1 285 ? -10.390 4.866 -1.838 1.00 98.50 285 VAL A C 1
ATOM 2368 O O . VAL A 1 285 ? -10.435 4.901 -3.071 1.00 98.50 285 VAL A O 1
ATOM 2371 N N . LEU A 1 286 ? -9.803 3.852 -1.194 1.00 98.50 286 LEU A N 1
ATOM 2372 C CA . LEU A 1 286 ? -9.128 2.747 -1.888 1.00 98.50 286 LEU A CA 1
ATOM 2373 C C . LEU A 1 286 ? -10.113 1.867 -2.676 1.00 98.50 286 LEU A C 1
ATOM 2375 O O . LEU A 1 286 ? -9.830 1.493 -3.817 1.00 98.50 286 LEU A O 1
ATOM 2379 N N . SER A 1 287 ? -11.278 1.571 -2.100 1.00 97.75 287 SER A N 1
ATOM 2380 C CA . SER A 1 287 ? -12.337 0.776 -2.734 1.00 97.75 287 SER A CA 1
ATOM 2381 C C . SER A 1 287 ? -12.926 1.486 -3.958 1.00 97.75 287 SER A C 1
ATOM 2383 O O . SER A 1 287 ? -13.034 0.878 -5.026 1.00 97.75 287 SER A O 1
ATOM 2385 N N . ASN A 1 288 ? -13.197 2.792 -3.870 1.00 97.31 288 ASN A N 1
ATOM 2386 C CA . ASN A 1 288 ? -13.637 3.588 -5.018 1.00 97.31 288 ASN A CA 1
ATOM 2387 C C . ASN A 1 288 ? -12.568 3.655 -6.116 1.00 97.31 288 ASN A C 1
ATOM 2389 O O . ASN A 1 288 ? -12.874 3.508 -7.305 1.00 97.31 288 ASN A O 1
ATOM 2393 N N . LYS A 1 289 ? -11.290 3.803 -5.738 1.00 97.06 289 LYS A N 1
ATOM 2394 C CA . LYS A 1 289 ? -10.187 3.773 -6.706 1.00 97.06 289 LYS A CA 1
ATOM 2395 C C . LYS A 1 289 ? -10.099 2.426 -7.420 1.00 97.06 289 LYS A C 1
ATOM 2397 O O . LYS A 1 289 ? -9.874 2.399 -8.630 1.00 97.06 289 LYS A O 1
ATOM 2402 N N . PHE A 1 290 ? -10.323 1.321 -6.710 1.00 96.12 290 PHE A N 1
ATOM 2403 C CA . PHE A 1 290 ? -10.390 -0.009 -7.309 1.00 96.12 290 PHE A CA 1
ATOM 2404 C C . PHE A 1 290 ? -11.492 -0.100 -8.368 1.00 96.12 290 PHE A C 1
ATOM 2406 O O . PHE A 1 290 ? -11.217 -0.567 -9.472 1.00 96.12 290 PHE A O 1
ATOM 2413 N N . ILE A 1 291 ? -12.704 0.387 -8.074 1.00 94.31 291 ILE A N 1
ATOM 2414 C CA . ILE A 1 291 ? -13.832 0.362 -9.021 1.00 94.31 291 ILE A CA 1
ATOM 2415 C C . ILE A 1 291 ? -13.473 1.149 -10.289 1.00 94.31 291 ILE A C 1
ATOM 2417 O O . ILE A 1 291 ? -13.615 0.638 -11.401 1.00 94.31 291 ILE A O 1
ATOM 2421 N N . SER A 1 292 ? -12.929 2.359 -10.123 1.00 93.38 292 SER A N 1
ATOM 2422 C CA . SER A 1 292 ? -12.480 3.206 -11.234 1.00 93.38 292 SER A CA 1
ATOM 2423 C C . SER A 1 292 ? -11.432 2.510 -12.115 1.00 93.38 292 SER A C 1
ATOM 2425 O O . SER A 1 292 ? -11.586 2.464 -13.338 1.00 93.38 292 SER A O 1
ATOM 2427 N N . VAL A 1 293 ? -10.398 1.917 -11.508 1.00 93.00 293 VAL A N 1
ATOM 2428 C CA . VAL A 1 293 ? -9.329 1.209 -12.233 1.00 93.00 293 VAL A CA 1
ATOM 2429 C C . VAL A 1 293 ? -9.866 -0.039 -12.933 1.00 93.00 293 VAL A C 1
ATOM 2431 O O . VAL A 1 293 ? -9.569 -0.261 -14.106 1.00 93.00 293 VAL A O 1
ATOM 2434 N N . LYS A 1 294 ? -10.708 -0.830 -12.259 1.00 90.88 294 LYS A N 1
ATOM 2435 C CA . LYS A 1 294 ? -11.294 -2.051 -12.824 1.00 90.88 294 LYS A CA 1
ATOM 2436 C C . LYS A 1 294 ? -12.136 -1.755 -14.069 1.00 90.88 294 LYS A C 1
ATOM 2438 O O . LYS A 1 294 ? -12.019 -2.465 -15.069 1.00 90.88 294 LYS A O 1
ATOM 2443 N N . ASN A 1 295 ? -12.937 -0.691 -14.029 1.00 89.00 295 ASN A N 1
ATOM 2444 C CA . ASN A 1 295 ? -13.761 -0.268 -15.162 1.00 89.00 295 ASN A CA 1
ATOM 2445 C C . ASN A 1 295 ? -12.910 0.211 -16.350 1.00 89.00 295 ASN A C 1
ATOM 2447 O O . ASN A 1 295 ? -13.271 -0.033 -17.502 1.00 89.00 295 ASN A O 1
ATOM 2451 N N . ALA A 1 296 ? -11.768 0.852 -16.081 1.00 87.50 296 ALA A N 1
ATOM 2452 C CA . ALA A 1 296 ? -10.866 1.355 -17.113 1.00 87.50 296 ALA A CA 1
ATOM 2453 C C . ALA A 1 296 ? -10.030 0.250 -17.785 1.00 87.50 296 ALA A C 1
ATOM 2455 O O . ALA A 1 296 ? -9.848 0.269 -19.002 1.00 87.50 296 ALA A O 1
ATOM 2456 N N . GLU A 1 297 ? -9.511 -0.710 -17.017 1.00 76.19 297 GLU A N 1
ATOM 2457 C CA . GLU A 1 297 ? -8.525 -1.673 -17.521 1.00 76.19 297 GLU A CA 1
ATOM 2458 C C . GLU A 1 297 ? -9.144 -2.864 -18.270 1.00 76.19 297 GLU A C 1
ATOM 2460 O O . GLU A 1 297 ? -8.440 -3.516 -19.039 1.00 76.19 297 GLU A O 1
ATOM 2465 N N . LYS A 1 298 ? -10.439 -3.170 -18.077 1.00 66.06 298 LYS A N 1
ATOM 2466 C CA . LYS A 1 298 ? -11.118 -4.375 -18.617 1.00 66.06 298 LYS A CA 1
ATOM 2467 C C . LYS A 1 298 ? -10.341 -5.692 -18.394 1.00 66.06 298 LYS A C 1
ATOM 2469 O O . LYS A 1 298 ? -10.609 -6.691 -19.058 1.00 66.06 298 LYS A O 1
ATOM 2474 N N . VAL A 1 299 ? -9.382 -5.718 -17.466 1.00 63.94 299 VAL A N 1
ATOM 2475 C CA . VAL A 1 299 ? -8.609 -6.911 -17.114 1.00 63.94 299 VAL A CA 1
ATOM 2476 C C . VAL A 1 299 ? -9.441 -7.740 -16.145 1.00 63.94 299 VAL A C 1
ATOM 2478 O O . VAL A 1 299 ? -9.768 -7.291 -15.047 1.00 63.94 299 VAL A O 1
ATOM 2481 N N . GLN A 1 300 ? -9.786 -8.962 -16.545 1.00 66.25 300 GLN A N 1
ATOM 2482 C CA . GLN A 1 300 ? -10.369 -9.940 -15.634 1.00 66.25 300 GLN A CA 1
ATOM 2483 C C . GLN A 1 300 ? -9.249 -10.559 -14.794 1.00 66.25 300 GLN A C 1
ATOM 2485 O O . GLN A 1 300 ? -8.481 -11.389 -15.278 1.00 66.25 300 GLN A O 1
ATOM 2490 N N . THR A 1 301 ? -9.151 -10.155 -13.530 1.00 74.12 301 THR A N 1
ATOM 2491 C CA . THR A 1 301 ? -8.320 -10.860 -12.548 1.00 74.12 301 THR A CA 1
ATOM 2492 C C . THR A 1 301 ? -9.144 -11.996 -11.952 1.00 74.12 301 THR A C 1
ATOM 2494 O O . THR A 1 301 ? -10.236 -11.764 -11.430 1.00 74.12 301 THR A O 1
ATOM 2497 N N . ALA A 1 302 ? -8.643 -13.230 -12.049 1.00 77.69 302 ALA A N 1
ATOM 2498 C CA . ALA A 1 302 ? -9.371 -14.416 -11.607 1.00 77.69 302 ALA A CA 1
ATOM 2499 C C . ALA A 1 302 ? -9.808 -14.292 -10.135 1.00 77.69 302 ALA A C 1
ATOM 2501 O O . ALA A 1 302 ? -8.986 -14.071 -9.245 1.00 77.69 302 ALA A O 1
ATOM 2502 N N . GLY A 1 303 ? -11.114 -14.428 -9.893 1.00 83.75 303 GLY A N 1
ATOM 2503 C CA . GLY A 1 303 ? -11.697 -14.421 -8.551 1.00 83.75 303 GLY A CA 1
ATOM 2504 C C . GLY A 1 303 ? -11.739 -13.062 -7.845 1.00 83.75 303 GLY A C 1
ATOM 2505 O O . GLY A 1 303 ? -11.932 -13.052 -6.634 1.00 83.75 303 GLY A O 1
ATOM 2506 N N . ILE A 1 304 ? -11.542 -11.936 -8.548 1.00 90.62 304 ILE A N 1
ATOM 2507 C CA . ILE A 1 304 ? -11.650 -10.591 -7.957 1.00 90.62 304 ILE A CA 1
ATOM 2508 C C . ILE A 1 304 ? -12.735 -9.787 -8.677 1.00 90.62 304 ILE A C 1
ATOM 2510 O O . ILE A 1 304 ? -12.529 -9.254 -9.772 1.00 90.62 304 ILE A O 1
ATOM 2514 N N . VAL A 1 305 ? -13.907 -9.683 -8.048 1.00 91.25 305 VAL A N 1
ATOM 2515 C CA . VAL A 1 305 ? -15.044 -8.903 -8.549 1.00 91.25 305 VAL A CA 1
ATOM 2516 C C . VAL A 1 305 ? -15.172 -7.587 -7.782 1.00 91.25 305 VAL A C 1
ATOM 2518 O O . VAL A 1 305 ? -15.392 -6.539 -8.389 1.00 91.25 305 VAL A O 1
ATOM 2521 N N . THR A 1 306 ? -14.972 -7.619 -6.477 1.00 94.94 306 THR A N 1
ATOM 2522 C CA . THR A 1 306 ? -15.127 -6.492 -5.558 1.00 94.94 306 THR A CA 1
ATOM 2523 C C . THR A 1 306 ? -13.814 -6.233 -4.813 1.00 94.94 306 THR A C 1
ATOM 2525 O O . THR A 1 306 ? -12.949 -7.114 -4.764 1.00 94.94 306 THR A O 1
ATOM 2528 N N . PRO A 1 307 ? -13.631 -5.048 -4.205 1.00 96.50 307 PRO A N 1
ATOM 2529 C CA . PRO A 1 307 ? -12.473 -4.811 -3.347 1.00 96.50 307 PRO A CA 1
ATOM 2530 C C . PRO A 1 307 ? -12.452 -5.749 -2.123 1.00 96.50 307 PRO A C 1
ATOM 2532 O O . PRO A 1 307 ? -11.370 -6.112 -1.665 1.00 96.50 307 PRO A O 1
ATOM 2535 N N . TYR A 1 308 ? -13.608 -6.225 -1.643 1.00 97.44 308 TYR A N 1
ATOM 2536 C CA . TYR A 1 308 ? -13.690 -7.218 -0.561 1.00 97.44 308 TYR A CA 1
ATOM 2537 C C . TYR A 1 308 ? -13.070 -8.565 -0.943 1.00 97.44 308 TYR A C 1
ATOM 2539 O O . TYR A 1 308 ? -12.468 -9.225 -0.098 1.00 97.44 308 TYR A O 1
ATOM 2547 N N . ASP A 1 309 ? -13.136 -8.965 -2.216 1.00 96.50 309 ASP A N 1
ATOM 2548 C CA . ASP A 1 309 ? -12.516 -10.214 -2.677 1.00 96.50 309 ASP A CA 1
ATOM 2549 C C . ASP A 1 309 ? -10.989 -10.176 -2.538 1.00 96.50 309 ASP A C 1
ATOM 2551 O O . ASP A 1 309 ? -10.355 -11.199 -2.277 1.00 96.50 309 ASP A O 1
ATOM 2555 N N . ILE A 1 310 ? -10.382 -8.988 -2.644 1.00 96.69 310 ILE A N 1
ATOM 2556 C CA . ILE A 1 310 ? -8.949 -8.811 -2.387 1.00 96.69 310 ILE A CA 1
ATOM 2557 C C . ILE A 1 310 ? -8.634 -9.107 -0.919 1.00 96.69 310 ILE A C 1
ATOM 2559 O O . ILE A 1 310 ? -7.649 -9.799 -0.643 1.00 96.69 310 ILE A O 1
ATOM 2563 N N . LEU A 1 311 ? -9.458 -8.600 0.004 1.00 97.75 311 LEU A N 1
ATOM 2564 C CA . LEU A 1 311 ? -9.301 -8.838 1.438 1.00 97.75 311 LEU A CA 1
ATOM 2565 C C . LEU A 1 311 ? -9.492 -10.322 1.769 1.00 97.75 311 LEU A C 1
ATOM 2567 O O . LEU A 1 311 ? -8.617 -10.899 2.405 1.00 97.75 311 LEU A O 1
ATOM 2571 N N . LYS A 1 312 ? -10.537 -10.970 1.231 1.00 96.88 312 LYS A N 1
ATOM 2572 C CA . LYS A 1 312 ? -10.783 -12.422 1.374 1.00 96.88 312 LYS A CA 1
ATOM 2573 C C . LYS A 1 312 ? -9.609 -13.279 0.894 1.00 96.88 312 LYS A C 1
ATOM 2575 O O . LYS A 1 312 ? -9.328 -14.321 1.471 1.00 96.88 312 LYS A O 1
ATOM 2580 N N . GLN A 1 313 ? -8.924 -12.859 -0.170 1.00 94.81 313 GLN A N 1
ATOM 2581 C CA . GLN A 1 313 ? -7.757 -13.576 -0.690 1.00 94.81 313 GLN A CA 1
ATOM 2582 C C . GLN A 1 313 ? -6.469 -13.329 0.111 1.00 94.81 313 GLN A C 1
ATOM 2584 O O . GLN A 1 313 ? -5.555 -14.151 0.063 1.00 94.81 313 GLN A O 1
ATOM 2589 N N . GLU A 1 314 ? -6.327 -12.166 0.750 1.00 95.44 314 GLU A N 1
ATOM 2590 C CA . GLU A 1 314 ? -5.081 -11.762 1.417 1.00 95.44 314 GLU A CA 1
ATOM 2591 C C . GLU A 1 314 ? -5.066 -12.059 2.918 1.00 95.44 314 GLU A C 1
ATOM 2593 O O . GLU A 1 314 ? -3.997 -12.350 3.470 1.00 95.44 314 GLU A O 1
ATOM 2598 N N . LEU A 1 315 ? -6.223 -11.939 3.564 1.00 96.75 315 LEU A N 1
ATOM 2599 C CA . LEU A 1 315 ? -6.390 -11.998 5.007 1.00 96.75 315 LEU A CA 1
ATOM 2600 C C . LEU A 1 315 ? -6.970 -13.351 5.413 1.00 96.75 315 LEU A C 1
ATOM 2602 O O . LEU A 1 315 ? -7.925 -13.845 4.817 1.00 96.75 315 LEU A O 1
ATOM 2606 N N . ASP A 1 316 ? -6.370 -13.935 6.443 1.00 93.94 316 ASP A N 1
ATOM 2607 C CA . ASP A 1 316 ? -6.800 -15.214 6.989 1.00 93.94 316 ASP A CA 1
ATOM 2608 C C . ASP A 1 316 ? -8.139 -14.998 7.739 1.00 93.94 316 ASP A C 1
ATOM 2610 O O . ASP A 1 316 ? -8.255 -14.061 8.526 1.00 93.94 316 ASP A O 1
ATOM 2614 N N . GLU A 1 317 ? -9.159 -15.819 7.452 1.00 94.31 317 GLU A N 1
ATOM 2615 C CA . GLU A 1 317 ? -10.496 -15.781 8.091 1.00 94.31 317 GLU A CA 1
ATOM 2616 C C . GLU A 1 317 ? -11.256 -14.438 7.990 1.00 94.31 317 GLU A C 1
ATOM 2618 O O . GLU A 1 317 ? -12.060 -14.087 8.854 1.00 94.31 317 GLU A O 1
ATOM 2623 N N . PHE A 1 318 ? -11.052 -13.676 6.911 1.00 97.06 318 PHE A N 1
ATOM 2624 C CA . PHE A 1 318 ? -11.754 -12.404 6.717 1.00 97.06 318 PHE A CA 1
ATOM 2625 C C . PHE A 1 318 ? -13.278 -12.568 6.606 1.00 97.06 318 PHE A C 1
ATOM 2627 O O . PHE A 1 318 ? -13.784 -13.285 5.739 1.00 97.06 318 PHE A O 1
ATOM 2634 N N . ASN A 1 319 ? -14.011 -11.818 7.432 1.00 97.31 319 ASN A N 1
ATOM 2635 C CA . ASN A 1 319 ? -15.465 -11.734 7.401 1.00 97.31 319 ASN A CA 1
ATOM 2636 C C . ASN A 1 319 ? -15.902 -10.319 7.001 1.00 97.31 319 ASN A C 1
ATOM 2638 O O . ASN A 1 319 ? -15.715 -9.364 7.748 1.00 97.31 319 ASN A O 1
ATOM 2642 N N . GLU A 1 320 ? -16.514 -10.205 5.823 1.00 96.19 320 GLU A N 1
ATOM 2643 C CA . GLU A 1 320 ? -16.965 -8.930 5.252 1.00 96.19 320 GLU A CA 1
ATOM 2644 C C . GLU A 1 320 ? -18.002 -8.219 6.130 1.00 96.19 320 GLU A C 1
ATOM 2646 O O . GLU A 1 320 ? -17.915 -7.012 6.326 1.00 96.19 320 GLU A O 1
ATOM 2651 N N . VAL A 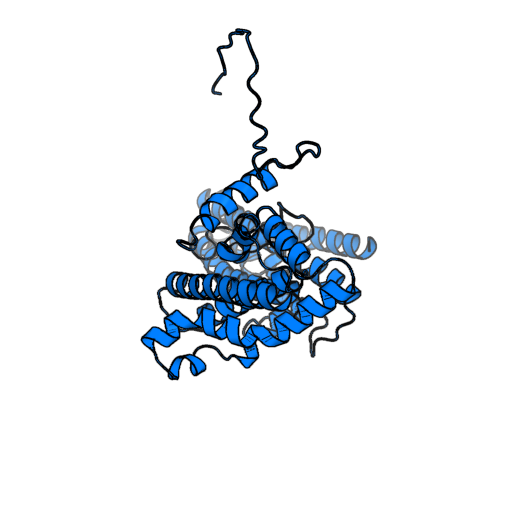1 321 ? -18.942 -8.962 6.720 1.00 95.62 321 VAL A N 1
ATOM 2652 C CA . VAL A 1 321 ? -19.978 -8.394 7.597 1.00 95.62 321 VAL A CA 1
ATOM 2653 C C . VAL A 1 321 ? -19.364 -7.878 8.897 1.00 95.62 321 VAL A C 1
ATOM 2655 O O . VAL A 1 321 ? -19.740 -6.808 9.370 1.00 95.62 321 VAL A O 1
ATOM 2658 N N . ALA A 1 322 ? -18.414 -8.618 9.477 1.00 96.06 322 ALA A N 1
ATOM 2659 C CA . ALA A 1 322 ? -17.697 -8.172 10.670 1.00 96.06 322 ALA A CA 1
ATOM 2660 C C . ALA A 1 322 ? -16.893 -6.898 10.381 1.00 96.06 322 ALA A C 1
ATOM 2662 O O . ALA A 1 322 ? -17.052 -5.913 11.094 1.00 96.06 322 ALA A O 1
ATOM 2663 N N . PHE A 1 323 ? -16.139 -6.887 9.282 1.00 97.81 323 PHE A N 1
ATOM 2664 C CA . PHE A 1 323 ? -15.370 -5.728 8.839 1.00 97.81 323 PHE A CA 1
ATOM 2665 C C . PHE A 1 323 ? -16.247 -4.487 8.621 1.00 97.81 323 PHE A C 1
ATOM 2667 O O . PHE A 1 323 ? -15.931 -3.413 9.131 1.00 97.81 323 PHE A O 1
ATOM 2674 N N . GLU A 1 324 ? -17.381 -4.627 7.926 1.00 96.75 324 GLU A N 1
ATOM 2675 C CA . GLU A 1 324 ? -18.325 -3.520 7.731 1.00 96.75 324 GLU A CA 1
ATOM 2676 C C . GLU A 1 324 ? -18.915 -3.026 9.054 1.00 96.75 324 GLU A C 1
ATOM 2678 O O . GLU A 1 324 ? -19.085 -1.821 9.251 1.00 96.75 324 GLU A O 1
ATOM 2683 N N . ASN A 1 325 ? -19.196 -3.925 9.996 1.00 95.19 325 ASN A N 1
ATOM 2684 C CA . ASN A 1 325 ? -19.632 -3.517 11.326 1.00 95.19 325 ASN A CA 1
ATOM 2685 C C . ASN A 1 325 ? -18.528 -2.750 12.068 1.00 95.19 325 ASN A C 1
ATOM 2687 O O . ASN A 1 325 ? -18.823 -1.718 12.664 1.00 95.19 325 ASN A O 1
ATOM 2691 N N . GLU A 1 326 ? -17.274 -3.193 11.989 1.00 96.69 326 GLU A N 1
ATOM 2692 C CA . GLU A 1 326 ? -16.129 -2.546 12.638 1.00 96.69 326 GLU A CA 1
ATOM 2693 C C . GLU A 1 326 ? -15.903 -1.125 12.097 1.00 96.69 326 GLU A C 1
ATOM 2695 O O . GLU A 1 326 ? -15.930 -0.152 12.854 1.00 96.69 326 GLU A O 1
ATOM 2700 N N . ILE A 1 327 ? -15.744 -0.954 10.777 1.00 96.56 327 ILE A N 1
ATOM 2701 C CA . ILE A 1 327 ? -15.450 0.369 10.191 1.00 96.56 327 ILE A CA 1
ATOM 2702 C C . ILE A 1 327 ? -16.617 1.358 10.311 1.00 96.56 327 ILE A C 1
ATOM 2704 O O . ILE A 1 327 ? -16.396 2.570 10.294 1.00 96.56 327 ILE A O 1
ATOM 2708 N N . ASN A 1 328 ? -17.849 0.862 10.465 1.00 94.69 328 ASN A N 1
ATOM 2709 C CA . ASN A 1 328 ? -19.041 1.682 10.683 1.00 94.69 328 ASN A CA 1
ATOM 2710 C C . ASN A 1 328 ? -19.471 1.747 12.161 1.00 94.69 328 ASN A C 1
ATOM 2712 O O . ASN A 1 328 ? -20.562 2.245 12.446 1.00 94.69 328 ASN A O 1
ATOM 2716 N N . LYS A 1 329 ? -18.622 1.304 13.104 1.00 95.44 329 LYS A N 1
ATOM 2717 C CA . LYS A 1 329 ? -18.831 1.433 14.561 1.00 95.44 329 LYS A CA 1
ATOM 2718 C C . LYS A 1 329 ? -20.119 0.763 15.067 1.00 95.44 329 LYS A C 1
ATOM 2720 O O . LYS A 1 329 ? -20.844 1.294 15.911 1.00 95.44 329 LYS A O 1
ATOM 2725 N N . ARG A 1 330 ? -20.421 -0.401 14.498 1.00 91.94 330 ARG A N 1
ATOM 2726 C CA . ARG A 1 330 ? -21.576 -1.266 14.786 1.00 91.94 330 ARG A CA 1
ATOM 2727 C C . ARG A 1 330 ? -21.163 -2.640 15.306 1.00 91.94 330 ARG A C 1
ATOM 2729 O O . ARG A 1 330 ? -22.021 -3.489 15.539 1.00 91.94 330 ARG A O 1
ATOM 2736 N N . ASP A 1 331 ? -19.869 -2.889 15.455 1.00 92.25 331 ASP A N 1
ATOM 2737 C CA . ASP A 1 331 ? -19.377 -4.118 16.052 1.00 92.25 331 ASP A CA 1
ATOM 2738 C C . ASP A 1 331 ? -19.728 -4.180 17.546 1.00 92.25 331 ASP A C 1
ATOM 2740 O O . ASP A 1 331 ? -19.896 -3.164 18.232 1.00 92.25 331 ASP A O 1
ATOM 2744 N N . GLY A 1 332 ? -19.851 -5.406 18.056 1.00 89.00 332 GLY A N 1
ATOM 2745 C CA . GLY A 1 332 ? -20.243 -5.639 19.442 1.00 89.00 332 GLY A CA 1
ATOM 2746 C C . GLY A 1 332 ? -19.297 -4.978 20.444 1.00 89.00 332 GLY A C 1
ATOM 2747 O O . GLY A 1 332 ? -19.772 -4.442 21.441 1.00 89.00 332 GLY A O 1
ATOM 2748 N N . ALA A 1 333 ? -17.989 -4.940 20.162 1.00 90.81 333 ALA A N 1
ATOM 2749 C CA . ALA A 1 333 ? -17.008 -4.363 21.074 1.00 90.81 333 ALA A CA 1
ATOM 2750 C C . ALA A 1 333 ? -17.164 -2.840 21.185 1.00 90.81 333 ALA A C 1
ATOM 2752 O O . ALA A 1 333 ? -17.181 -2.311 22.297 1.00 90.81 333 ALA A O 1
ATOM 2753 N N . TYR A 1 334 ? -17.341 -2.129 20.068 1.00 92.31 334 TYR A N 1
ATOM 2754 C CA . TYR A 1 334 ? -17.599 -0.690 20.095 1.00 92.31 334 TYR A CA 1
ATOM 2755 C C . TYR A 1 334 ? -18.913 -0.359 20.810 1.00 92.31 334 TYR A C 1
ATOM 2757 O O . TYR A 1 334 ? -18.943 0.508 21.687 1.00 92.31 334 TYR A O 1
ATOM 2765 N N . ILE A 1 335 ? -19.998 -1.075 20.491 1.00 89.81 335 ILE A N 1
ATOM 2766 C CA . ILE A 1 335 ? -21.302 -0.857 21.134 1.00 89.81 335 ILE A CA 1
ATOM 2767 C C . ILE A 1 335 ? -21.212 -1.134 22.638 1.00 89.81 335 ILE A C 1
ATOM 2769 O O . ILE A 1 335 ? -21.737 -0.372 23.453 1.00 89.81 335 ILE A O 1
ATOM 2773 N N . GLU A 1 336 ? -20.545 -2.212 23.037 1.00 88.31 336 GLU A N 1
ATOM 2774 C CA . GLU A 1 336 ? -20.396 -2.584 24.439 1.00 88.31 336 GLU A CA 1
ATOM 2775 C C . GLU A 1 336 ? -19.571 -1.558 25.222 1.00 88.31 336 GLU A C 1
ATOM 2777 O O . GLU A 1 336 ? -19.997 -1.155 26.303 1.00 88.31 336 GLU A O 1
ATOM 2782 N N . LEU A 1 337 ? -18.457 -1.082 24.665 1.00 89.00 337 LEU A N 1
ATOM 2783 C CA . LEU A 1 337 ? -17.479 -0.271 25.393 1.00 89.00 337 LEU A CA 1
ATOM 2784 C C . LEU A 1 337 ? -17.726 1.241 25.290 1.00 89.00 337 LEU A C 1
ATOM 2786 O O . LEU A 1 337 ? -17.419 1.962 26.240 1.00 89.00 337 LEU A O 1
ATOM 2790 N N . CYS A 1 338 ? -18.279 1.725 24.174 1.00 88.81 338 CYS A N 1
ATOM 2791 C CA . CYS A 1 338 ? -18.365 3.158 23.870 1.00 88.81 338 CYS A CA 1
ATOM 2792 C C . CYS A 1 338 ? -19.774 3.728 23.751 1.00 88.81 338 CYS A C 1
ATOM 2794 O O . CYS A 1 338 ? -19.918 4.949 23.743 1.00 88.81 338 CYS A O 1
ATOM 2796 N N . VAL A 1 339 ? -20.813 2.893 23.698 1.00 86.81 339 VAL A N 1
ATOM 2797 C CA . VAL A 1 339 ? -22.198 3.372 23.599 1.00 86.81 339 VAL A CA 1
ATOM 2798 C C . VAL A 1 339 ? -22.898 3.239 24.948 1.00 86.81 339 VAL A C 1
ATOM 2800 O O . VAL A 1 339 ? -22.973 2.141 25.516 1.00 86.81 339 VAL A O 1
ATOM 2803 N N . CYS A 1 340 ? -23.402 4.364 25.468 1.00 80.06 340 CYS A N 1
ATOM 2804 C CA . CYS A 1 340 ? -23.964 4.423 26.811 1.00 80.06 340 CYS A CA 1
ATOM 2805 C C . CYS A 1 340 ? -25.391 3.862 26.874 1.00 80.06 340 CYS A C 1
ATOM 2807 O O . CYS A 1 340 ? -25.695 3.080 27.776 1.00 80.06 340 CYS A O 1
ATOM 2809 N N . SER A 1 341 ? -26.252 4.208 25.912 1.00 71.94 341 SER A N 1
ATOM 2810 C CA . SER A 1 341 ? -27.652 3.767 25.899 1.00 71.94 341 SER A CA 1
ATOM 2811 C C . SER A 1 341 ? -28.025 2.953 24.655 1.00 71.94 341 SER A C 1
ATOM 2813 O O . SER A 1 341 ? -27.439 3.077 23.579 1.00 71.94 341 SER A O 1
ATOM 2815 N N . VAL A 1 342 ? -29.054 2.111 24.790 1.00 61.69 342 VAL A N 1
ATOM 2816 C CA . VAL A 1 342 ? -29.620 1.334 23.670 1.00 61.69 342 VAL A CA 1
ATOM 2817 C C . VAL A 1 342 ? -30.241 2.257 22.606 1.00 61.69 342 VAL A C 1
ATOM 2819 O O . VAL A 1 342 ? -30.285 1.909 21.428 1.00 61.69 342 VAL A O 1
ATOM 2822 N N . GLU A 1 343 ? -30.690 3.450 22.997 1.00 60.09 343 GLU A N 1
ATOM 2823 C CA . GLU A 1 343 ? -31.245 4.465 22.095 1.00 60.09 343 GLU A CA 1
ATOM 2824 C C . GLU A 1 343 ? -30.159 5.131 21.237 1.00 60.09 343 GLU A C 1
ATOM 2826 O O . GLU A 1 343 ? -30.352 5.289 20.031 1.00 60.09 343 GLU A O 1
ATOM 2831 N N . GLU A 1 344 ? -28.979 5.413 21.803 1.00 61.50 344 GLU A N 1
ATOM 2832 C CA . GLU A 1 344 ? -27.805 5.869 21.038 1.00 61.50 344 GLU A CA 1
ATOM 2833 C C . GLU A 1 344 ? -27.332 4.807 20.035 1.00 61.50 344 GLU A C 1
ATOM 2835 O O . GLU A 1 344 ? -27.029 5.130 18.885 1.00 61.50 344 GLU A O 1
ATOM 2840 N N . ALA A 1 345 ? -27.344 3.526 20.424 1.00 59.12 345 ALA A N 1
ATOM 2841 C CA . ALA A 1 345 ? -26.995 2.426 19.522 1.00 59.12 345 ALA A CA 1
ATOM 2842 C C . ALA A 1 345 ? -27.960 2.333 18.322 1.00 59.12 345 ALA A C 1
ATOM 2844 O O . ALA A 1 345 ? -27.527 2.143 17.180 1.00 59.12 345 ALA A O 1
ATOM 2845 N N . LYS A 1 346 ? -29.269 2.513 18.556 1.00 58.06 346 LYS A N 1
ATOM 2846 C CA . LYS A 1 346 ? -30.298 2.535 17.499 1.00 58.06 346 LYS A CA 1
ATOM 2847 C C . LYS A 1 346 ? -30.160 3.753 16.579 1.00 58.06 346 LYS A C 1
ATOM 2849 O O . LYS A 1 346 ? -30.284 3.600 15.365 1.00 58.06 346 LYS A O 1
ATOM 2854 N N . LYS A 1 347 ? -29.828 4.928 17.122 1.00 59.56 347 LYS A N 1
ATOM 2855 C CA . LYS A 1 347 ? -29.644 6.162 16.342 1.00 59.56 347 LYS A CA 1
ATOM 2856 C C . LYS A 1 347 ? -28.414 6.107 15.428 1.00 59.56 347 LYS A C 1
ATOM 2858 O O . LYS A 1 347 ? -28.539 6.394 14.240 1.00 59.56 347 LYS A O 1
ATOM 2863 N N . ASN A 1 348 ? -27.276 5.617 15.933 1.00 56.53 348 ASN A N 1
ATOM 2864 C CA . ASN A 1 348 ? -26.070 5.369 15.125 1.00 56.53 348 ASN A CA 1
ATOM 2865 C C . ASN A 1 348 ? -26.341 4.366 13.992 1.00 56.53 348 ASN A C 1
ATOM 2867 O O . ASN A 1 348 ? -25.813 4.478 12.888 1.00 56.53 348 ASN A O 1
ATOM 2871 N N . THR A 1 349 ? -27.208 3.387 14.260 1.00 57.12 349 THR A N 1
ATOM 2872 C CA . THR A 1 349 ? -27.641 2.396 13.275 1.00 57.12 349 THR A CA 1
ATOM 2873 C C . THR A 1 349 ? -28.518 3.030 12.189 1.00 57.12 349 THR A C 1
ATOM 2875 O O . THR A 1 349 ? -28.348 2.677 11.026 1.00 57.12 349 THR A O 1
ATOM 2878 N N . GLN A 1 350 ? -29.402 3.973 12.521 1.00 58.88 350 GLN A N 1
ATOM 2879 C CA . GLN A 1 350 ? -30.295 4.635 11.561 1.00 58.88 350 GLN A CA 1
ATOM 2880 C C . GLN A 1 350 ? -29.616 5.728 10.724 1.00 58.88 350 GLN A C 1
ATOM 2882 O O . GLN A 1 350 ? -29.816 5.730 9.515 1.00 58.88 350 GLN A O 1
ATOM 2887 N N . GLU A 1 351 ? -28.782 6.597 11.311 1.00 56.94 351 GLU A N 1
ATOM 2888 C CA . GLU A 1 351 ? -28.108 7.693 10.582 1.00 56.94 351 GLU A CA 1
ATOM 2889 C C . GLU A 1 351 ? -27.163 7.193 9.475 1.00 56.94 351 GLU A C 1
ATOM 2891 O O . GLU A 1 351 ? -27.007 7.840 8.440 1.00 56.94 351 GLU A O 1
ATOM 2896 N N . VAL A 1 352 ? -26.545 6.022 9.655 1.00 53.66 352 VAL A N 1
ATOM 2897 C CA . VAL A 1 352 ? -25.662 5.438 8.634 1.00 53.66 352 VAL A CA 1
ATOM 2898 C C . VAL A 1 352 ? -26.457 4.751 7.522 1.00 53.66 352 VAL A C 1
ATOM 2900 O O . VAL A 1 352 ? -26.053 4.843 6.369 1.00 53.66 352 VAL A O 1
ATOM 2903 N N . VAL A 1 353 ? -27.604 4.125 7.822 1.00 54.31 353 VAL A N 1
ATOM 2904 C CA . VAL A 1 353 ? -28.476 3.522 6.791 1.00 54.31 353 VAL A CA 1
ATOM 2905 C C . VAL A 1 353 ? -28.997 4.596 5.842 1.00 54.31 353 VAL A C 1
ATOM 2907 O O . VAL A 1 353 ? -28.885 4.435 4.632 1.00 54.31 353 VAL A O 1
ATOM 2910 N N . THR A 1 354 ? -29.443 5.742 6.364 1.00 48.97 354 THR A N 1
ATOM 2911 C CA . THR A 1 354 ? -29.826 6.884 5.523 1.00 48.97 354 THR A CA 1
ATOM 2912 C C . THR A 1 354 ? -28.658 7.421 4.699 1.00 48.97 354 THR A C 1
ATOM 2914 O O . THR A 1 354 ? -28.855 7.784 3.543 1.00 48.97 354 THR A O 1
ATOM 2917 N N . ASN A 1 355 ? -27.435 7.443 5.235 1.00 49.34 355 ASN A N 1
ATOM 2918 C CA . ASN A 1 355 ? -26.260 7.891 4.481 1.00 49.34 355 ASN A CA 1
ATOM 2919 C C . ASN A 1 355 ? -25.827 6.899 3.386 1.00 49.34 355 ASN A C 1
ATOM 2921 O O . ASN A 1 355 ? -25.441 7.340 2.305 1.00 49.34 355 ASN A O 1
ATOM 2925 N N . VAL A 1 356 ? -25.929 5.586 3.622 1.00 44.97 356 VAL A N 1
ATOM 2926 C CA . VAL A 1 356 ? -25.669 4.543 2.611 1.00 44.97 356 VAL A CA 1
ATOM 2927 C C . VAL A 1 356 ? -26.740 4.572 1.518 1.00 44.97 356 VAL A C 1
ATOM 2929 O O . VAL A 1 356 ? -26.395 4.555 0.340 1.00 44.97 356 VAL A O 1
ATOM 2932 N N . ASP A 1 357 ? -28.016 4.717 1.882 1.00 39.50 357 ASP A N 1
ATOM 2933 C CA . ASP A 1 357 ? -29.118 4.841 0.919 1.00 39.50 357 ASP A CA 1
ATOM 2934 C C . ASP A 1 357 ? -29.008 6.121 0.079 1.00 39.50 357 ASP A C 1
ATOM 2936 O O . ASP A 1 357 ? -29.298 6.113 -1.118 1.00 39.50 357 ASP A O 1
ATOM 2940 N N . ASN A 1 358 ? -28.556 7.225 0.676 1.00 38.34 358 ASN A N 1
ATOM 2941 C CA . ASN A 1 358 ? -28.319 8.475 -0.045 1.00 38.34 358 ASN A CA 1
ATOM 2942 C C . ASN A 1 358 ? -27.081 8.388 -0.950 1.00 38.34 358 ASN A C 1
ATOM 2944 O O . ASN A 1 358 ? -27.111 8.906 -2.065 1.00 38.34 358 ASN A O 1
ATOM 2948 N N . ALA A 1 359 ? -26.018 7.702 -0.522 1.00 36.41 359 ALA A N 1
ATOM 2949 C CA . ALA A 1 359 ? -24.838 7.456 -1.351 1.00 36.41 359 ALA A CA 1
ATOM 2950 C C . ALA A 1 359 ? -25.150 6.523 -2.536 1.00 36.41 359 ALA A C 1
ATOM 2952 O O . ALA A 1 359 ? -24.690 6.780 -3.644 1.00 36.41 359 ALA A O 1
ATOM 2953 N N . ALA A 1 360 ? -25.990 5.502 -2.332 1.00 38.38 360 ALA A N 1
ATOM 2954 C CA . ALA A 1 360 ? -26.450 4.592 -3.383 1.00 38.38 360 ALA A CA 1
ATOM 2955 C C . ALA A 1 360 ? -27.401 5.260 -4.395 1.00 38.38 360 ALA A C 1
ATOM 2957 O O . ALA A 1 360 ? -27.445 4.855 -5.551 1.00 38.38 360 ALA A O 1
ATOM 2958 N N . LYS A 1 361 ? -28.147 6.294 -3.983 1.00 38.34 361 LYS A N 1
ATOM 2959 C CA . LYS A 1 361 ? -29.034 7.087 -4.861 1.00 38.34 361 LYS A CA 1
ATOM 2960 C C . LYS A 1 361 ? -28.331 8.232 -5.599 1.00 38.34 361 LYS A C 1
ATOM 2962 O O . LYS A 1 361 ? -28.941 8.836 -6.475 1.00 38.34 361 LYS A O 1
ATOM 2967 N N . SER A 1 362 ? -27.090 8.548 -5.230 1.00 36.66 362 SER A N 1
ATOM 2968 C CA . SER A 1 362 ? -26.302 9.645 -5.815 1.00 36.66 362 SER A CA 1
ATOM 2969 C C . SER A 1 362 ? -25.266 9.173 -6.850 1.00 36.66 362 SER A C 1
ATOM 2971 O O . SER A 1 362 ? -24.453 9.987 -7.291 1.00 36.66 362 SER A O 1
ATOM 2973 N N . GLN A 1 363 ? -25.263 7.879 -7.203 1.00 34.41 363 GLN A N 1
ATOM 2974 C CA . GLN A 1 363 ? -24.396 7.265 -8.220 1.00 34.41 363 GLN A CA 1
ATOM 2975 C C . GLN A 1 363 ? -25.089 7.098 -9.569 1.00 34.41 363 GLN A C 1
ATOM 2977 O O . GLN A 1 363 ? -26.289 6.741 -9.578 1.00 34.41 363 GLN A O 1
#

Secondary structure (DSSP, 8-state):
---------------------TT---TTS---HHHHHHHHHHHHHHTTT---PPTTSS--B-SSSTT--B-HHHHT---HHHHTTGGGSSS---S-HHHHHHHHHHHHHHHHHHHHHHHHHHTTT--SHHHHHHHHHHHHHHHHHHHT--S---THHHHHHHHHHHHH-SSHHHHHHHHHHHHHHHHHHHHHHTHHHHHHHGGGGGGTS-HHHHS----HHHHHHHHHHHHHHHHHHHHHHHHHHHH-SBSSSS-BTTTTT-HHHHHHHHHHHHHHHHHHHHHHHHHHHHHHHHHHH----TT-SSHHHHHHHHSTT--HHHHHHHHTT-SHHHHHHH---HHHHHHHHHHHHHHHHHHHH--

Sequence (363 aa):
VLEFVTGHEGNSRKNSSNGGNPYDIDHKKTISSAIINHAFLQNTVMKNCNYKRKRRERDWDCNTKKDVCIPDRRYQLCMKELTNLVNNTDTNLHSDITFRKLYLKRKLIYDAAVEGDLLLKLNNYRYNKDFCKDIRWSLGDFGDIIMGTDMEGIGYSKVVENNLRSIFGTGKNAQQHRKQWWNETKAQIWRAMMYSVKKRLKGNFIWICKINVAVNIEPQIYRWIREWGRDYVSELPTEVQKLKEKCDGKINYTDKKVCKVLPPCQNACKSYDQWITRKKNQWDVLSNKFISVKNAEKVQTAGIVTPYDILKQELDEFNEVAFENEINKRDGAYIELCVCSVEEAKKNTQEVVTNVDNAAKSQ

Radius of gyration: 24.75 Å; chains: 1; bounding box: 59×70×68 Å

InterPro domains:
  IPR008602 Duffy-antigen binding domain [PF05424] (67-233)
  IPR021032 Duffy-antigen binding, N-terminal [PF12377] (1-24)
  IPR042202 Duffy-antigen binding superfamily [G3DSA:1.20.1310.20] (34-217)

pLDDT: mean 81.74, std 21.11, range [24.58, 98.81]

Foldseek 3Di:
DDDDDDDDDDDDDDDDDPPPDPPPPPPVDPQDPVLVVLLVVLCVLACVVDAADAAPPDDFDCPNPVLATHHSLLSNQHCNLLLCLVVCVVPCQDPDLVSLLVSVLVSLLVSLLSSLVRLCVSVVVDLDPSSLLSLLLSLQQSLCLLLVQHPPCGNSSVSSNVSLCVSQPDDDNSSVVSNVSCLVRSLVSSVSSLVVVCVVVPPCSCVSHPSVSSSDHDRNLLSVLLVLLVSCVVCVVVLLVLLCVQFPDAPDPQWTPQQPPPVSNQVSLVVSVVVLQVSLSNCVSSQSSVVVVCVVPVDDDPQDDGSVSSSVVNPDPDDPVQVVCSSLQNHPSSCRRNPTDPVSSVVSVVVVVVVVVVVVVVD

Organism: Plasmodium vivax (NCBI:txid5855)